Protein AF-A0A7C3QLK9-F1 (afdb_monomer_lite)

Secondary structure (DSSP, 8-state):
-PPPP-----HHHHHHHHHHHHSHHHHHHHHHHHTTSS--HHHHHHHHHHHHHHHHHHHHHHHHHHHHHHHHHHHHHHHHHHHHHHHHHHT--TTSPPPSSSTTT---B-TTSPBPEEEE-TTSS-EEEEE-TTTT-SSSTT-EE--TTS-HHHHHHHHHTT-SHHHHTTS-SSHHHHHHHHHHHHHHHHHHHHHHHHTTPPPPSSGGGSTT--GGGGB-TTSPBPEEEE-TTSS-EEEEE-TTTT-TTSTT-EEHHHHHHHHHHHHHHHHHHHGGGSS---

Foldseek 3Di:
DDDDPPDDDLVQLQVLQVCCVVPLQSSLVSLVVSCVDPPNPSSVNSNVSSVVSVVVCCVVVVVVVVVVVQVVQVVQQVVVVVQLVVLQCVQADPVQATDPDSVPSDQDQGPLRAGWDWAAFPVRNFIKTWHPANVNDPPAQRIQIDLPRDDPVLSVLCVVLVSNVVPSNVVGDDLVSLLSQQLSLLVVLVVLQVVCVVVVHFGDPDSVPRPRDDVVSQAGSCRAGWDKDQDPVSRDIKTKQCGNVRDPPDPRIDINCVRCVVVVVVVVVVVVVVVPPPPDDD

Radius of gyration: 30.41 Å; chains: 1; bounding box: 75×49×110 Å

pLDDT: mean 82.94, std 13.2, range [44.78, 97.44]

Structure (mmCIF, N/CA/C/O backbone):
data_AF-A0A7C3QLK9-F1
#
_entry.id   AF-A0A7C3QLK9-F1
#
loop_
_atom_site.group_PDB
_atom_site.id
_atom_site.type_symbol
_atom_site.label_atom_id
_atom_site.label_alt_id
_atom_site.label_comp_id
_atom_site.label_asym_id
_atom_site.label_entity_id
_atom_site.label_seq_id
_atom_site.pdbx_PDB_ins_code
_atom_site.Cartn_x
_atom_site.Cartn_y
_atom_site.Cartn_z
_atom_site.occupancy
_atom_site.B_iso_or_equiv
_atom_site.auth_seq_id
_atom_site.auth_comp_id
_atom_site.auth_asym_id
_atom_site.auth_atom_id
_atom_site.pdbx_PDB_model_num
ATOM 1 N N . MET A 1 1 ? -47.964 12.673 70.039 1.00 67.19 1 MET A N 1
ATOM 2 C CA . MET A 1 1 ? -47.247 13.371 68.954 1.00 67.19 1 MET A CA 1
ATOM 3 C C . MET A 1 1 ? -46.222 12.375 68.440 1.00 67.19 1 MET A C 1
ATOM 5 O O . MET A 1 1 ? -45.293 12.075 69.172 1.00 67.19 1 MET A O 1
ATOM 9 N N . PHE A 1 2 ? -46.485 11.721 67.308 1.00 70.50 2 PHE A N 1
ATOM 10 C CA . PHE A 1 2 ? -45.539 10.764 66.729 1.00 70.50 2 PHE A CA 1
ATOM 11 C C . PHE A 1 2 ? -44.534 11.562 65.897 1.00 70.50 2 PHE A C 1
ATOM 13 O O . PHE A 1 2 ? -44.943 12.286 64.993 1.00 70.50 2 PHE A O 1
ATOM 20 N N . GLU A 1 3 ? -43.249 11.493 66.241 1.00 72.06 3 GLU A N 1
ATOM 21 C CA . GLU A 1 3 ? -42.190 11.995 65.367 1.00 72.06 3 GLU A CA 1
ATOM 22 C C . GLU A 1 3 ? -42.094 11.072 64.153 1.00 72.06 3 GLU A C 1
ATOM 24 O O . GLU A 1 3 ? -41.855 9.871 64.294 1.00 72.06 3 GLU A O 1
ATOM 29 N N . GLU A 1 4 ? -42.295 11.621 62.957 1.00 76.44 4 GLU A N 1
ATOM 30 C CA . GLU A 1 4 ? -42.000 10.878 61.739 1.00 76.44 4 GLU A CA 1
ATOM 31 C C . GLU A 1 4 ? -40.483 10.657 61.620 1.00 76.44 4 GLU A C 1
ATOM 33 O O . GLU A 1 4 ? -39.698 11.600 61.793 1.00 76.44 4 GLU A O 1
ATOM 38 N N . PRO A 1 5 ? -40.034 9.429 61.307 1.00 74.88 5 PRO A N 1
ATOM 39 C CA . PRO A 1 5 ? -38.622 9.160 61.095 1.00 74.88 5 PRO A CA 1
ATOM 40 C C . PRO A 1 5 ? -38.125 9.946 59.876 1.00 74.88 5 PRO A C 1
ATOM 42 O O . PRO A 1 5 ? -38.575 9.737 58.750 1.00 74.88 5 PRO A O 1
ATOM 45 N N . ARG A 1 6 ? -37.158 10.850 60.086 1.00 77.19 6 ARG A N 1
ATOM 46 C CA . ARG A 1 6 ? -36.513 11.584 58.988 1.00 77.19 6 ARG A CA 1
ATOM 47 C C . ARG A 1 6 ? -35.732 10.602 58.115 1.00 77.19 6 ARG A C 1
ATOM 49 O O . ARG A 1 6 ? -34.689 10.094 58.523 1.00 77.19 6 ARG A O 1
ATOM 56 N N . SER A 1 7 ? -36.219 10.367 56.902 1.00 78.94 7 SER A N 1
ATOM 57 C CA . SER A 1 7 ? -35.504 9.597 55.885 1.00 78.94 7 SER A CA 1
ATOM 58 C C . SER A 1 7 ? -34.197 10.308 55.512 1.00 78.94 7 SER A C 1
ATOM 60 O O . SER A 1 7 ? -34.217 11.335 54.834 1.00 78.94 7 SER A O 1
ATOM 62 N N . GLN A 1 8 ? -33.051 9.773 55.943 1.00 81.44 8 GLN A N 1
ATOM 63 C CA . GLN A 1 8 ? -31.739 10.253 55.502 1.00 81.44 8 GLN A CA 1
ATOM 64 C C . GLN A 1 8 ? -31.543 9.936 54.013 1.00 81.44 8 GLN A C 1
ATOM 66 O O . GLN A 1 8 ? -31.666 8.786 53.590 1.00 81.44 8 GLN A O 1
ATOM 71 N N . SER A 1 9 ? -31.246 10.955 53.204 1.00 83.75 9 SER A N 1
ATOM 72 C CA . SER A 1 9 ? -30.946 10.774 51.784 1.00 83.75 9 SER A CA 1
ATOM 73 C C . SER A 1 9 ? -29.494 10.328 51.585 1.00 83.75 9 SER A C 1
ATOM 75 O O . SER A 1 9 ? -28.566 10.813 52.233 1.00 83.75 9 SER A O 1
ATOM 77 N N . ASN A 1 10 ? -29.283 9.389 50.661 1.00 85.44 10 ASN A N 1
ATOM 78 C CA . ASN A 1 10 ? -27.949 8.951 50.258 1.00 85.44 10 ASN A CA 1
ATOM 79 C C . ASN A 1 10 ? -27.466 9.783 49.060 1.00 85.44 10 ASN A C 1
ATOM 81 O O . ASN A 1 10 ? -27.511 9.332 47.914 1.00 85.44 10 ASN A O 1
ATOM 85 N N . THR A 1 11 ? -27.016 11.013 49.325 1.00 92.31 11 THR A N 1
ATOM 86 C CA . THR A 1 11 ? -26.498 11.940 48.300 1.00 92.31 11 THR A CA 1
ATOM 87 C C . THR A 1 11 ? -25.357 11.324 47.487 1.00 92.31 11 THR A C 1
ATOM 89 O O . THR A 1 11 ? -25.264 11.556 46.286 1.00 92.31 11 THR A O 1
ATOM 92 N N . LEU A 1 12 ? -24.525 10.481 48.112 1.00 87.62 12 LEU A N 1
ATOM 93 C CA . LEU A 1 12 ? -23.403 9.823 47.440 1.00 87.62 12 LEU A CA 1
ATOM 94 C C . LEU A 1 12 ? -23.882 8.852 46.348 1.00 87.62 12 LEU A C 1
ATOM 96 O O . LEU A 1 12 ? -23.316 8.826 45.260 1.00 87.62 12 LEU A O 1
ATOM 100 N N . GLY A 1 13 ? -24.955 8.099 46.615 1.00 85.81 13 GLY A N 1
ATOM 101 C CA . GLY A 1 13 ? -25.554 7.188 45.635 1.00 85.81 13 GLY A CA 1
ATOM 102 C C . GLY A 1 13 ? -26.173 7.919 44.443 1.00 85.81 13 GLY A C 1
ATOM 103 O O . GLY A 1 13 ? -26.022 7.472 43.311 1.00 85.81 13 GLY A O 1
ATOM 104 N N . LEU A 1 14 ? -26.814 9.069 44.677 1.00 90.50 14 LEU A N 1
ATOM 105 C CA . LEU A 1 14 ? -27.367 9.901 43.603 1.00 90.50 14 LEU A CA 1
ATOM 106 C C . LEU A 1 14 ? -26.262 10.483 42.708 1.00 90.50 14 LEU A C 1
ATOM 108 O O . LEU A 1 14 ? -26.370 10.443 41.485 1.00 90.50 14 LEU A O 1
ATOM 112 N N . VAL A 1 15 ? -25.185 10.993 43.313 1.00 91.50 15 VAL A N 1
ATOM 113 C CA . VAL A 1 15 ? -24.034 11.538 42.577 1.00 91.50 15 VAL A CA 1
ATOM 114 C C . VAL A 1 15 ? -23.328 10.440 41.778 1.00 91.50 15 VAL A C 1
ATOM 116 O O . VAL A 1 15 ? -23.023 10.648 40.605 1.00 91.50 15 VAL A O 1
ATOM 119 N N . GLY A 1 16 ? -23.127 9.257 42.372 1.00 87.88 16 GLY A N 1
ATOM 120 C CA . GLY A 1 16 ? -22.574 8.094 41.672 1.00 87.88 16 GLY A CA 1
ATOM 121 C C . GLY A 1 16 ? -23.422 7.675 40.469 1.00 87.88 16 GLY A C 1
ATOM 122 O O . GLY A 1 16 ? -22.879 7.438 39.392 1.00 87.88 16 GLY A O 1
ATOM 123 N N . PHE A 1 17 ? -24.750 7.682 40.617 1.00 90.31 17 PHE A N 1
ATOM 124 C CA . PHE A 1 17 ? -25.687 7.386 39.534 1.00 90.31 17 PHE A CA 1
ATOM 125 C C . PHE A 1 17 ? -25.615 8.401 38.384 1.00 90.31 17 PHE A C 1
ATOM 127 O O . PHE A 1 17 ? -25.518 7.998 37.230 1.00 90.31 17 PHE A O 1
ATOM 134 N N . ILE A 1 18 ? -25.606 9.707 38.672 1.00 92.12 18 ILE A N 1
ATOM 135 C CA . ILE A 1 18 ? -25.497 10.746 37.630 1.00 92.12 18 ILE A CA 1
ATOM 136 C C . ILE A 1 18 ? -24.154 10.633 36.897 1.00 92.12 18 ILE A C 1
ATOM 138 O O . ILE A 1 18 ? -24.103 10.669 35.667 1.00 92.12 18 ILE A O 1
ATOM 142 N N . LEU A 1 19 ? -23.061 10.440 37.640 1.00 90.19 19 LEU A N 1
ATOM 143 C CA . LEU A 1 19 ? -21.729 10.301 37.053 1.00 90.19 19 LEU A CA 1
ATOM 144 C C . LEU A 1 19 ? -21.566 9.015 36.240 1.00 90.19 19 LEU A C 1
ATOM 146 O O . LEU A 1 19 ? -20.728 8.995 35.343 1.00 90.19 19 LEU A O 1
ATOM 150 N N . ALA A 1 20 ? -22.372 7.977 36.480 1.00 87.94 20 ALA A N 1
ATOM 151 C CA . ALA A 1 20 ? -22.336 6.751 35.685 1.00 87.94 20 ALA A CA 1
ATOM 152 C C . ALA A 1 20 ? -22.714 6.986 34.207 1.00 87.94 20 ALA A C 1
ATOM 154 O O . ALA A 1 20 ? -22.265 6.232 33.349 1.00 87.94 20 ALA A O 1
ATOM 155 N N . PHE A 1 21 ? -23.466 8.049 33.888 1.00 86.56 21 PHE A N 1
ATOM 156 C CA . PHE A 1 21 ? -23.797 8.413 32.502 1.00 86.56 21 PHE A CA 1
ATOM 157 C C . PHE A 1 21 ? -22.690 9.205 31.799 1.00 86.56 21 PHE A C 1
ATOM 159 O O . PHE A 1 21 ? -22.438 8.989 30.617 1.00 86.56 21 PHE A O 1
ATOM 166 N N . CYS A 1 22 ? -22.026 10.123 32.508 1.00 87.12 22 CYS A N 1
ATOM 167 C CA . CYS A 1 22 ? -21.026 11.013 31.904 1.00 87.12 22 CYS A CA 1
ATOM 168 C C . CYS A 1 22 ? -19.608 10.430 31.953 1.00 87.12 22 CYS A C 1
ATOM 170 O O . CYS A 1 22 ? -18.817 10.607 31.033 1.00 87.12 22 CYS A O 1
ATOM 172 N N . LEU A 1 23 ? -19.274 9.768 33.060 1.00 88.31 23 LEU A N 1
ATOM 173 C CA . LEU A 1 23 ? -17.937 9.300 33.417 1.00 88.31 23 LEU A CA 1
ATOM 174 C C . LEU A 1 23 ? -18.068 7.916 34.056 1.00 88.31 23 LEU A C 1
ATOM 176 O O . LEU A 1 23 ? -17.772 7.728 35.238 1.00 88.31 23 LEU A O 1
ATOM 180 N N . SER A 1 24 ? -18.549 6.952 33.266 1.00 88.44 24 SER A N 1
ATOM 181 C CA . SER A 1 24 ? -18.960 5.618 33.723 1.00 88.44 24 SER A CA 1
ATOM 182 C C . SER A 1 24 ? -18.003 4.943 34.725 1.00 88.44 24 SER A C 1
ATOM 184 O O . SER A 1 24 ? -18.495 4.458 35.746 1.00 88.44 24 SER A O 1
ATOM 186 N N . PRO A 1 25 ? -16.662 4.966 34.547 1.00 87.38 25 PRO A N 1
ATOM 187 C CA . PRO A 1 25 ? -15.739 4.373 35.520 1.00 87.38 25 PRO A CA 1
ATOM 188 C C . PRO A 1 25 ? -15.745 5.093 36.878 1.00 87.38 25 PRO A C 1
ATOM 190 O O . PRO A 1 25 ? -15.730 4.457 37.930 1.00 87.38 25 PRO A O 1
ATOM 193 N N . ILE A 1 26 ? -15.811 6.426 36.869 1.00 89.62 26 ILE A N 1
ATOM 194 C CA . ILE A 1 26 ? -15.836 7.251 38.085 1.00 89.62 26 ILE A CA 1
ATOM 195 C C . ILE A 1 26 ? -17.184 7.086 38.796 1.00 89.62 26 ILE A C 1
ATOM 197 O O . ILE A 1 26 ? -17.227 6.884 40.011 1.00 89.62 26 ILE A O 1
ATOM 201 N N . GLY A 1 27 ? -18.286 7.110 38.040 1.00 89.56 27 GLY A N 1
ATOM 202 C CA . GLY A 1 27 ? -19.631 6.864 38.564 1.00 89.56 27 GLY A CA 1
ATOM 203 C C . GLY A 1 27 ? -19.788 5.471 39.175 1.00 89.56 27 GLY A C 1
ATOM 204 O O . GLY A 1 27 ? -20.384 5.336 40.245 1.00 89.56 27 GLY A O 1
ATOM 205 N N . LEU A 1 28 ? -19.182 4.448 38.563 1.00 91.62 28 LEU A N 1
ATOM 206 C CA . LEU A 1 28 ? -19.139 3.083 39.089 1.00 91.62 28 LEU A CA 1
ATOM 207 C C . LEU A 1 28 ? -18.421 3.023 40.444 1.00 91.62 28 LEU A C 1
ATOM 209 O O . LEU A 1 28 ? -18.982 2.493 41.402 1.00 91.62 28 LEU A O 1
ATOM 213 N N . ILE A 1 29 ? -17.222 3.606 40.553 1.00 92.12 29 ILE A N 1
ATOM 214 C CA . ILE A 1 29 ? -16.446 3.626 41.806 1.00 92.12 29 ILE A CA 1
ATOM 215 C C . ILE A 1 29 ? -17.237 4.315 42.928 1.00 92.12 29 ILE A C 1
ATOM 217 O O . ILE A 1 29 ? -17.349 3.779 44.032 1.00 92.12 29 ILE A O 1
ATOM 221 N N . LEU A 1 30 ? -17.843 5.473 42.648 1.00 91.44 30 LEU A N 1
ATOM 222 C CA . LEU A 1 30 ? -18.643 6.203 43.638 1.00 91.44 30 LEU A CA 1
ATOM 223 C C . LEU A 1 30 ? -19.907 5.437 44.047 1.00 91.44 30 LEU A C 1
ATOM 225 O O . LEU A 1 30 ? -20.270 5.425 45.225 1.00 91.44 30 LEU A O 1
ATOM 229 N N . SER A 1 31 ? -20.545 4.750 43.100 1.00 91.06 31 SER A N 1
ATOM 230 C CA . SER A 1 31 ? -21.717 3.912 43.366 1.00 91.06 31 SER A CA 1
ATOM 231 C C . SER A 1 31 ? -21.366 2.686 44.216 1.00 91.06 31 SER A C 1
ATOM 233 O O . SER A 1 31 ? -22.130 2.334 45.116 1.00 91.06 31 SER A O 1
ATOM 235 N N . LEU A 1 32 ? -20.183 2.088 44.018 1.00 92.56 32 LEU A N 1
ATOM 236 C CA . LEU A 1 32 ? -19.679 0.992 44.853 1.00 92.56 32 LEU A CA 1
ATOM 237 C C . LEU A 1 32 ? -19.456 1.436 46.306 1.00 92.56 32 LEU A C 1
ATOM 239 O O . LEU A 1 32 ? -19.875 0.741 47.231 1.00 92.56 32 LEU A O 1
ATOM 243 N N . ILE A 1 33 ? -18.871 2.620 46.520 1.00 92.38 33 ILE A N 1
ATOM 244 C CA . ILE A 1 33 ? -18.678 3.190 47.866 1.00 92.38 33 ILE A CA 1
ATOM 245 C C . ILE A 1 33 ? -20.035 3.523 48.514 1.00 92.38 33 ILE A C 1
ATOM 247 O O . ILE A 1 33 ? -20.234 3.312 49.713 1.00 92.38 33 ILE A O 1
ATOM 251 N N . ALA A 1 34 ? -21.006 4.001 47.731 1.00 92.31 34 ALA A N 1
ATOM 252 C CA . ALA A 1 34 ? -22.335 4.346 48.227 1.00 92.31 34 ALA A CA 1
ATOM 253 C C . ALA A 1 34 ? -23.171 3.136 48.686 1.00 92.31 34 ALA A C 1
ATOM 255 O O . ALA A 1 34 ? -24.099 3.327 49.477 1.00 92.31 34 ALA A O 1
ATOM 256 N N . MET A 1 35 ? -22.840 1.903 48.269 1.00 93.50 35 MET A N 1
ATOM 257 C CA . MET A 1 35 ? -23.543 0.685 48.715 1.00 93.50 35 MET A CA 1
ATOM 258 C C . MET A 1 35 ? -23.411 0.421 50.221 1.00 93.50 35 MET A C 1
ATOM 260 O O . MET A 1 35 ? -24.273 -0.239 50.810 1.00 93.50 35 MET A O 1
ATOM 264 N N . PHE A 1 36 ? -22.379 0.973 50.864 1.00 93.44 36 PHE A N 1
ATOM 265 C CA . PHE A 1 36 ? -22.181 0.849 52.308 1.00 93.44 36 PHE A CA 1
ATOM 266 C C . PHE A 1 36 ? -23.115 1.750 53.137 1.00 93.44 36 PHE A C 1
ATOM 268 O O . PHE A 1 36 ? -23.142 1.625 54.360 1.00 93.44 36 PHE A O 1
ATOM 275 N N . LYS A 1 37 ? -23.914 2.629 52.506 1.00 87.50 37 LYS A N 1
ATOM 276 C CA . LYS A 1 37 ? -24.880 3.512 53.183 1.00 87.50 37 LYS A CA 1
ATOM 277 C C . LYS A 1 37 ? -26.318 3.217 52.750 1.00 87.50 37 LYS A C 1
ATOM 279 O O . LYS A 1 37 ? -26.610 3.036 51.570 1.00 87.50 37 LYS A O 1
ATOM 284 N N . ALA A 1 38 ? -27.234 3.166 53.716 1.00 88.25 38 ALA A N 1
ATOM 285 C CA . ALA A 1 38 ? -28.668 3.110 53.443 1.00 88.25 38 ALA A CA 1
ATOM 286 C C . ALA A 1 38 ? -29.213 4.530 53.192 1.00 88.25 38 ALA A C 1
ATOM 288 O O . ALA A 1 38 ? -28.740 5.463 53.842 1.00 88.25 38 ALA A O 1
ATOM 289 N N . PRO A 1 39 ? -30.208 4.712 52.302 1.00 84.44 39 PRO A N 1
ATOM 290 C CA . PRO A 1 39 ? -30.810 3.728 51.389 1.00 84.44 39 PRO A CA 1
ATOM 291 C C . PRO A 1 39 ? -29.921 3.382 50.172 1.00 84.44 39 PRO A C 1
ATOM 293 O O . PRO A 1 39 ? -29.162 4.217 49.680 1.00 84.44 39 PRO A O 1
ATOM 296 N N . ARG A 1 40 ? -30.033 2.138 49.671 1.00 90.06 40 ARG A N 1
ATOM 297 C CA . ARG A 1 40 ? -29.129 1.547 48.651 1.00 90.06 40 ARG A CA 1
ATOM 298 C C . ARG A 1 40 ? -29.605 1.662 47.196 1.00 90.06 40 ARG A C 1
ATOM 300 O O . ARG A 1 40 ? -28.825 1.381 46.293 1.00 90.06 40 ARG A O 1
ATOM 307 N N . GLY A 1 41 ? -30.858 2.057 46.953 1.00 91.25 41 GLY A N 1
ATOM 308 C CA . GLY A 1 41 ? -31.487 1.978 45.623 1.00 91.25 41 GLY A CA 1
ATOM 309 C C . GLY A 1 41 ? -30.693 2.679 44.514 1.00 91.25 41 GLY A C 1
ATOM 310 O O . GLY A 1 41 ? -30.361 2.058 43.508 1.00 91.25 41 GLY A O 1
ATOM 311 N N . PHE A 1 42 ? -30.302 3.938 44.734 1.00 88.19 42 PHE A N 1
ATOM 312 C CA . PHE A 1 42 ? -29.516 4.700 43.755 1.00 88.19 42 PHE A CA 1
ATOM 313 C C . PHE A 1 42 ? -28.091 4.166 43.566 1.00 88.19 42 PHE A C 1
ATOM 315 O O . PHE A 1 42 ? -27.583 4.186 42.450 1.00 88.19 42 PHE A O 1
ATOM 322 N N . ALA A 1 43 ? -27.465 3.636 44.622 1.00 89.88 43 ALA A N 1
ATOM 323 C CA . ALA A 1 43 ? -26.135 3.037 44.526 1.00 89.88 43 ALA A CA 1
ATOM 324 C C . ALA A 1 43 ? -26.152 1.780 43.639 1.00 89.88 43 ALA A C 1
ATOM 326 O O . ALA A 1 43 ? -25.302 1.630 42.769 1.00 89.88 43 ALA A O 1
ATOM 327 N N . ILE A 1 44 ? -27.158 0.912 43.799 1.00 92.88 44 ILE A N 1
ATOM 328 C CA . ILE A 1 44 ? -27.312 -0.291 42.964 1.00 92.88 44 ILE A CA 1
ATOM 329 C C . ILE A 1 44 ? -27.550 0.100 41.499 1.00 92.88 44 ILE A C 1
ATOM 331 O O . ILE A 1 44 ? -26.893 -0.438 40.609 1.00 92.88 44 ILE A O 1
ATOM 335 N N . ALA A 1 45 ? -28.434 1.071 41.244 1.00 92.50 45 ALA A N 1
ATOM 336 C CA . ALA A 1 45 ? -28.685 1.569 39.892 1.00 92.50 45 ALA A CA 1
ATOM 337 C C . ALA A 1 45 ? -27.412 2.143 39.245 1.00 92.50 45 ALA A C 1
ATOM 339 O O . ALA A 1 45 ? -27.103 1.819 38.100 1.00 92.50 45 ALA A O 1
ATOM 340 N N . GLY A 1 46 ? -26.639 2.935 39.994 1.00 90.12 46 GLY A N 1
ATOM 341 C CA . GLY A 1 46 ? -25.372 3.498 39.528 1.00 90.12 46 GLY A CA 1
ATOM 342 C C . GLY A 1 46 ? -24.311 2.440 39.211 1.00 90.12 46 GLY A C 1
ATOM 343 O O . GLY A 1 46 ? -23.590 2.590 38.229 1.00 90.12 46 GLY A O 1
ATOM 344 N N . VAL A 1 47 ? -24.252 1.332 39.961 1.00 93.44 47 VAL A N 1
ATOM 345 C CA . VAL A 1 47 ? -23.349 0.207 39.651 1.00 93.44 47 VAL A CA 1
ATOM 346 C C . VAL A 1 47 ? -23.749 -0.493 38.351 1.00 93.44 47 VAL A C 1
ATOM 348 O O . VAL A 1 47 ? -22.887 -0.752 37.516 1.00 93.44 47 VAL A O 1
ATOM 351 N N . VAL A 1 48 ? -25.041 -0.776 38.149 1.00 94.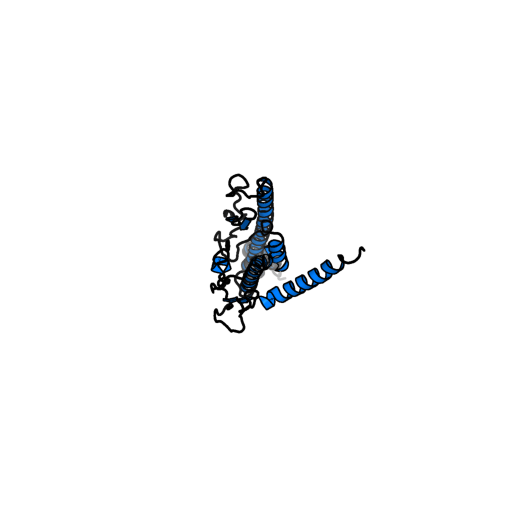62 48 VAL A N 1
ATOM 352 C CA . VAL A 1 48 ? -25.524 -1.447 36.927 1.00 94.62 48 VAL A CA 1
ATOM 353 C C . VAL A 1 48 ? -25.263 -0.581 35.696 1.00 94.62 48 VAL A C 1
ATOM 355 O O . VAL A 1 48 ? -24.662 -1.051 34.730 1.00 94.62 48 VAL A O 1
ATOM 358 N N . VAL A 1 49 ? -25.654 0.697 35.749 1.00 91.69 49 VAL A N 1
ATOM 359 C CA . VAL A 1 49 ? -25.406 1.654 34.659 1.00 91.69 49 VAL A CA 1
ATOM 360 C C . VAL A 1 49 ? -23.905 1.835 34.439 1.00 91.69 49 VAL A C 1
ATOM 362 O O . VAL A 1 49 ? -23.450 1.799 33.301 1.00 91.69 49 VAL A O 1
ATOM 365 N N . GLY A 1 50 ? -23.122 1.944 35.516 1.00 91.56 50 GLY A N 1
ATOM 366 C CA . GLY A 1 50 ? -21.673 2.103 35.457 1.00 91.56 50 GLY A CA 1
ATOM 367 C C . GLY A 1 50 ? -20.948 0.909 34.830 1.00 91.56 50 GLY A C 1
ATOM 368 O O . GLY A 1 50 ? -19.987 1.103 34.087 1.00 91.56 50 GLY A O 1
ATOM 369 N N . LEU A 1 51 ? -21.401 -0.324 35.075 1.00 93.00 51 LEU A N 1
ATOM 370 C CA . LEU A 1 51 ? -20.844 -1.526 34.445 1.00 93.00 51 LEU A CA 1
ATOM 371 C C . LEU A 1 51 ? -21.168 -1.584 32.952 1.00 93.00 51 LEU A C 1
ATOM 373 O O . LEU A 1 51 ? -20.263 -1.791 32.146 1.00 93.00 51 LEU A O 1
ATOM 377 N N . VAL A 1 52 ? -22.431 -1.355 32.579 1.00 92.06 52 VAL A N 1
ATOM 378 C CA . VAL A 1 52 ? -22.858 -1.347 31.170 1.00 92.06 52 VAL A CA 1
ATOM 379 C C . VAL A 1 52 ? -22.153 -0.231 30.401 1.00 92.06 52 VAL A C 1
ATOM 381 O O . VAL A 1 52 ? -21.598 -0.476 29.332 1.00 92.06 52 VAL A O 1
ATOM 384 N N . GLY A 1 53 ? -22.110 0.977 30.964 1.00 88.12 53 GLY A N 1
ATOM 385 C CA . GLY A 1 53 ? -21.433 2.120 30.362 1.00 88.12 53 GLY A CA 1
ATOM 386 C C . GLY A 1 53 ? -19.927 1.903 30.227 1.00 88.12 53 GLY A C 1
ATOM 387 O O . GLY A 1 53 ? -19.364 2.257 29.196 1.00 88.12 53 GLY A O 1
ATOM 388 N N . THR A 1 54 ? -19.276 1.253 31.200 1.00 87.19 54 THR A N 1
ATOM 389 C CA . THR A 1 54 ? -17.843 0.922 31.115 1.00 87.19 54 THR A CA 1
ATOM 390 C C . THR A 1 54 ? -17.592 -0.152 30.062 1.00 87.19 54 THR A C 1
ATOM 392 O O . THR A 1 54 ? -16.658 -0.015 29.282 1.00 87.19 54 THR A O 1
ATOM 395 N N . ALA A 1 55 ? -18.437 -1.184 29.975 1.00 87.06 55 ALA A N 1
ATOM 396 C CA . ALA A 1 55 ? -18.328 -2.207 28.936 1.00 87.06 55 ALA A CA 1
ATOM 397 C C . ALA A 1 55 ? -18.497 -1.607 27.529 1.00 87.06 55 ALA A C 1
ATOM 399 O O . ALA A 1 55 ? -17.688 -1.880 26.644 1.00 87.06 55 ALA A O 1
ATOM 400 N N . LEU A 1 56 ? -19.484 -0.725 27.337 1.00 86.44 56 LEU A N 1
ATOM 401 C CA . LEU A 1 56 ? -19.667 0.006 26.081 1.00 86.44 56 LEU A CA 1
ATOM 402 C C . LEU A 1 56 ? -18.477 0.922 25.777 1.00 86.44 56 LEU A C 1
ATOM 404 O O . LEU A 1 56 ? -18.008 0.941 24.644 1.00 86.44 56 LEU A O 1
ATOM 408 N N . TRP A 1 57 ? -17.940 1.631 26.772 1.00 82.62 57 TRP A N 1
ATOM 409 C CA . TRP A 1 57 ? -16.733 2.446 26.610 1.00 82.62 57 TRP A CA 1
ATOM 410 C C . TRP A 1 57 ? -15.489 1.621 26.287 1.00 82.62 57 TRP A C 1
ATOM 412 O O . TRP A 1 57 ? -14.643 2.087 25.538 1.00 82.62 57 TRP A O 1
ATOM 422 N N . VAL A 1 58 ? -15.354 0.405 26.809 1.00 82.69 58 VAL A N 1
ATOM 423 C CA . VAL A 1 58 ? -14.238 -0.481 26.455 1.00 82.69 58 VAL A CA 1
ATOM 424 C C . VAL A 1 58 ? -14.370 -0.956 25.010 1.00 82.69 58 VAL A C 1
ATOM 426 O O . VAL A 1 58 ? -13.379 -0.974 24.292 1.00 82.69 58 VAL A O 1
ATOM 429 N N . VAL A 1 59 ? -15.582 -1.268 24.547 1.00 79.94 59 VAL A N 1
ATOM 430 C CA . VAL A 1 59 ? -15.815 -1.680 23.153 1.00 79.94 59 VAL A CA 1
ATOM 431 C C . VAL A 1 59 ? -15.633 -0.504 22.187 1.00 79.94 59 VAL A C 1
ATOM 433 O O . VAL A 1 59 ? -14.895 -0.607 21.211 1.00 79.94 59 VAL A O 1
ATOM 436 N N . VAL A 1 60 ? -16.270 0.634 22.467 1.00 76.56 60 VAL A N 1
ATOM 437 C CA . VAL A 1 60 ? -16.262 1.817 21.592 1.00 76.56 60 VAL A CA 1
ATOM 438 C C . VAL A 1 60 ? -14.967 2.610 21.750 1.00 76.56 60 VAL A C 1
ATOM 440 O O . VAL A 1 60 ? -14.270 2.883 20.777 1.00 76.56 60 VAL A O 1
ATOM 443 N N . GLY A 1 61 ? -14.620 2.965 22.984 1.00 66.19 61 GLY A N 1
ATOM 444 C CA . GLY A 1 61 ? -13.406 3.707 23.312 1.00 66.19 61 GLY A CA 1
ATOM 445 C C . GLY A 1 61 ? -12.142 2.885 23.090 1.00 66.19 61 GLY A C 1
ATOM 446 O O . GLY A 1 61 ? -11.173 3.430 22.576 1.00 66.19 61 GLY A O 1
ATOM 447 N N . GLY A 1 62 ? -12.150 1.578 23.375 1.00 63.75 62 GLY A N 1
ATOM 448 C CA . GLY A 1 62 ? -11.038 0.693 23.011 1.00 63.75 62 GLY A CA 1
ATOM 449 C C . GLY A 1 62 ? -10.775 0.695 21.505 1.00 63.75 62 GLY A C 1
ATOM 450 O O . GLY A 1 62 ? -9.621 0.790 21.099 1.00 63.75 62 GLY A O 1
ATOM 451 N N . GLY A 1 63 ? -11.831 0.721 20.684 1.00 58.22 63 GLY A N 1
ATOM 452 C CA . GLY A 1 63 ? -11.714 0.953 19.245 1.00 58.22 63 GLY A CA 1
ATOM 453 C C . GLY A 1 63 ? -11.079 2.310 18.923 1.00 58.22 63 GLY A C 1
ATOM 454 O O . GLY A 1 63 ? -10.068 2.363 18.232 1.00 58.22 63 GLY A O 1
ATOM 455 N N . ILE A 1 64 ? -11.614 3.408 19.466 1.00 59.34 64 ILE A N 1
ATOM 456 C CA . ILE A 1 64 ? -11.123 4.773 19.185 1.00 59.34 64 ILE A CA 1
ATOM 457 C C . ILE A 1 64 ? -9.647 4.953 19.584 1.00 59.34 64 ILE A C 1
ATOM 459 O O . ILE A 1 64 ? -8.866 5.494 18.802 1.00 59.34 64 ILE A O 1
ATOM 463 N N . PHE A 1 65 ? -9.237 4.484 20.767 1.00 58.53 65 PHE A N 1
ATOM 464 C CA . PHE A 1 65 ? -7.843 4.575 21.218 1.00 58.53 65 PHE A CA 1
ATOM 465 C C . PHE A 1 65 ? -6.906 3.683 20.397 1.00 58.53 65 PHE A C 1
ATOM 467 O O . PHE A 1 65 ? -5.774 4.082 20.124 1.00 58.53 65 PHE A O 1
ATOM 474 N N . PHE A 1 66 ? -7.375 2.512 19.958 1.00 59.25 66 PHE A N 1
ATOM 475 C CA . PHE A 1 66 ? -6.607 1.641 19.072 1.00 59.25 66 PHE A CA 1
ATOM 476 C C . PHE A 1 66 ? -6.383 2.294 17.697 1.00 59.25 66 PHE A C 1
ATOM 478 O O . PHE A 1 66 ? -5.243 2.384 17.240 1.00 59.25 66 PHE A O 1
ATOM 485 N N . PHE A 1 67 ? -7.432 2.849 17.080 1.00 56.00 67 PHE A N 1
ATOM 486 C CA . PHE A 1 67 ? -7.325 3.547 15.791 1.00 56.00 67 PHE A CA 1
ATOM 487 C C . PHE A 1 67 ? -6.462 4.816 15.867 1.00 56.00 67 PHE A C 1
ATOM 489 O O . PHE A 1 67 ? -5.667 5.068 14.961 1.00 56.00 67 PHE A O 1
ATOM 496 N N . ALA A 1 68 ? -6.546 5.585 16.959 1.00 59.97 68 ALA A N 1
ATOM 497 C CA . ALA A 1 68 ? -5.696 6.761 17.158 1.00 59.97 68 ALA A CA 1
ATOM 498 C C . ALA A 1 68 ? -4.200 6.398 17.228 1.00 59.97 68 ALA A C 1
ATOM 500 O O . ALA A 1 68 ? -3.362 7.119 16.685 1.00 59.97 68 ALA A O 1
ATOM 501 N N . GLY A 1 69 ? -3.862 5.261 17.848 1.00 65.06 69 GLY A N 1
ATOM 502 C CA . GLY A 1 69 ? -2.489 4.754 17.891 1.00 65.06 69 GLY A CA 1
ATOM 503 C C . GLY A 1 69 ? -1.943 4.381 16.509 1.00 65.06 69 GLY A C 1
ATOM 504 O O . GLY A 1 69 ? -0.795 4.699 16.201 1.00 65.06 69 GLY A O 1
ATOM 505 N N . VAL A 1 70 ? -2.767 3.762 15.657 1.00 68.56 70 VAL A N 1
ATOM 506 C CA . VAL A 1 70 ? -2.384 3.394 14.281 1.00 68.56 70 VAL A CA 1
ATOM 507 C C . VAL A 1 70 ? -2.149 4.638 13.418 1.00 68.56 70 VAL A C 1
ATOM 509 O O . VAL A 1 70 ? -1.120 4.726 12.751 1.00 68.56 70 VAL A O 1
ATOM 512 N N . ALA A 1 71 ? -3.040 5.633 13.483 1.00 68.12 71 ALA A N 1
ATOM 513 C CA . ALA A 1 71 ? -2.909 6.866 12.702 1.00 68.12 71 ALA A CA 1
ATOM 514 C C . ALA A 1 71 ? -1.649 7.674 13.067 1.00 68.12 71 ALA A C 1
ATOM 516 O O . ALA A 1 71 ? -0.951 8.180 12.188 1.00 68.12 71 ALA A O 1
ATOM 517 N N . LEU A 1 72 ? -1.315 7.761 14.362 1.00 74.44 72 LEU A N 1
ATOM 518 C CA . LEU A 1 72 ? -0.084 8.421 14.811 1.00 74.44 72 LEU A CA 1
ATOM 519 C C . LEU A 1 72 ? 1.169 7.718 14.277 1.00 74.44 72 LEU A C 1
ATOM 521 O O . LEU A 1 72 ? 2.106 8.393 13.850 1.00 74.44 72 LEU A O 1
ATOM 525 N N . LYS A 1 73 ? 1.177 6.380 14.263 1.00 78.69 73 LYS A N 1
ATOM 526 C CA . LYS A 1 73 ? 2.299 5.610 13.718 1.00 78.69 73 LYS A CA 1
ATOM 527 C C . LYS A 1 73 ? 2.428 5.757 12.205 1.00 78.69 73 LYS A C 1
ATOM 529 O O . LYS A 1 73 ? 3.544 5.930 11.737 1.00 78.69 73 LYS A O 1
ATOM 534 N N . ALA A 1 74 ? 1.326 5.791 11.455 1.00 73.62 74 ALA A N 1
ATOM 535 C CA . ALA A 1 74 ? 1.368 6.028 10.008 1.00 73.62 74 ALA A CA 1
ATOM 536 C C . ALA A 1 74 ? 2.052 7.364 9.660 1.00 73.62 74 ALA A C 1
ATOM 538 O O . ALA A 1 74 ? 2.942 7.407 8.811 1.00 73.62 74 ALA A O 1
ATOM 539 N N . LYS A 1 75 ? 1.744 8.443 10.397 1.00 78.62 75 LYS A N 1
ATOM 540 C CA . LYS A 1 75 ? 2.453 9.721 10.224 1.00 78.62 75 LYS A CA 1
ATOM 541 C C . LYS A 1 75 ? 3.954 9.590 10.516 1.00 78.62 75 LYS A C 1
ATOM 543 O O . LYS A 1 75 ? 4.775 10.115 9.769 1.00 78.62 75 LYS A O 1
ATOM 548 N N . GLN A 1 76 ? 4.317 8.890 11.593 1.00 86.12 76 GLN A N 1
ATOM 549 C CA . GLN A 1 76 ? 5.724 8.662 11.942 1.00 86.12 76 GLN A CA 1
ATOM 550 C C . GLN A 1 76 ? 6.466 7.875 10.854 1.00 86.12 76 GLN A C 1
ATOM 552 O O . GLN A 1 76 ? 7.633 8.166 10.603 1.00 86.12 76 GLN A O 1
ATOM 557 N N . VAL A 1 77 ? 5.796 6.927 10.188 1.00 86.38 77 VAL A N 1
ATOM 558 C CA . VAL A 1 77 ? 6.366 6.185 9.053 1.00 86.38 77 VAL A CA 1
ATOM 559 C C . VAL A 1 77 ? 6.680 7.148 7.926 1.00 86.38 77 VAL A C 1
ATOM 561 O O . VAL A 1 77 ? 7.802 7.147 7.439 1.00 86.38 77 VAL A O 1
ATOM 564 N N . SER A 1 78 ? 5.726 8.003 7.550 1.00 82.38 78 SER A N 1
ATOM 565 C CA . SER A 1 78 ? 5.941 8.993 6.494 1.00 82.38 78 SER A CA 1
ATOM 566 C C . SER A 1 78 ? 7.127 9.906 6.812 1.00 82.38 78 SER A C 1
ATOM 568 O O . SER A 1 78 ? 8.009 10.063 5.974 1.00 82.38 78 SER A O 1
ATOM 570 N N . ASP A 1 79 ? 7.188 10.464 8.028 1.00 86.19 79 ASP A N 1
ATOM 571 C CA . ASP A 1 79 ? 8.285 11.348 8.446 1.00 86.19 79 ASP A CA 1
ATOM 572 C C . ASP A 1 79 ? 9.647 10.617 8.391 1.00 86.19 79 ASP A C 1
ATOM 574 O O . ASP A 1 79 ? 10.661 11.178 7.965 1.00 86.19 79 ASP A O 1
ATOM 578 N N . GLN A 1 80 ? 9.679 9.347 8.808 1.00 89.25 80 GLN A N 1
ATOM 579 C CA . GLN A 1 80 ? 10.885 8.526 8.786 1.00 89.25 80 GLN A CA 1
ATOM 580 C C . GLN A 1 80 ? 11.314 8.164 7.364 1.00 89.25 80 GLN A C 1
ATOM 582 O O . GLN A 1 80 ? 12.502 8.238 7.052 1.00 89.25 80 GLN A O 1
ATOM 587 N N . LEU A 1 81 ? 10.371 7.800 6.499 1.00 88.19 81 LEU A N 1
ATOM 588 C CA . LEU A 1 81 ? 10.639 7.510 5.096 1.00 88.19 81 LEU A CA 1
ATOM 589 C C . LEU A 1 81 ? 11.259 8.733 4.411 1.00 88.19 81 LEU A C 1
ATOM 591 O O . LEU A 1 81 ? 12.329 8.594 3.825 1.00 88.19 81 LEU A O 1
ATOM 595 N N . THR A 1 82 ? 10.701 9.933 4.609 1.00 87.38 82 THR A N 1
ATOM 596 C CA . THR A 1 82 ? 11.278 11.191 4.099 1.00 87.38 82 THR A CA 1
ATOM 597 C C . THR A 1 82 ? 12.711 11.421 4.585 1.00 87.38 82 THR A C 1
ATOM 599 O O . THR A 1 82 ? 13.575 11.859 3.823 1.00 87.38 82 THR A O 1
ATOM 602 N N . MET A 1 83 ? 13.006 11.094 5.845 1.00 89.62 83 MET A N 1
ATOM 603 C CA . MET A 1 83 ? 14.362 11.209 6.385 1.00 89.62 83 MET A CA 1
ATOM 604 C C . MET A 1 83 ? 15.339 10.242 5.704 1.00 89.62 83 MET A C 1
ATOM 606 O O . MET A 1 83 ? 16.433 10.653 5.315 1.00 89.62 83 MET A O 1
ATOM 610 N N . VAL A 1 84 ? 14.947 8.976 5.533 1.00 92.31 84 VAL A N 1
ATOM 611 C CA . VAL A 1 84 ? 15.775 7.963 4.858 1.00 92.31 84 VAL A CA 1
ATOM 612 C C . VAL A 1 84 ? 15.979 8.324 3.388 1.00 92.31 84 VAL A C 1
ATOM 614 O O . VAL A 1 84 ? 17.092 8.204 2.885 1.00 92.31 84 VAL A O 1
ATOM 617 N N . GLN A 1 85 ? 14.944 8.821 2.713 1.00 90.94 85 GLN A N 1
ATOM 618 C CA . GLN A 1 85 ? 15.025 9.282 1.328 1.00 90.94 85 GLN A CA 1
ATOM 619 C C . GLN A 1 85 ? 16.014 10.439 1.178 1.00 90.94 85 GLN A C 1
ATOM 621 O O . GLN A 1 85 ? 16.898 10.382 0.330 1.00 90.94 85 GLN A O 1
ATOM 626 N N . SER A 1 86 ? 15.936 11.450 2.047 1.00 89.88 86 SER A N 1
ATOM 627 C CA . SER A 1 86 ? 16.895 12.562 2.059 1.00 89.88 86 SER A CA 1
ATOM 628 C C . SER A 1 86 ? 18.338 12.076 2.253 1.00 89.88 86 SER A C 1
ATOM 630 O O . SER A 1 86 ? 19.261 12.522 1.567 1.00 89.88 86 SER A O 1
ATOM 632 N N . ALA A 1 87 ? 18.540 11.096 3.137 1.00 93.06 87 ALA A N 1
ATOM 633 C CA . ALA A 1 87 ? 19.846 10.485 3.340 1.00 93.06 87 ALA A CA 1
ATOM 634 C C . ALA A 1 87 ? 20.311 9.679 2.107 1.00 93.06 87 ALA A C 1
ATOM 636 O O . ALA A 1 87 ? 21.487 9.748 1.751 1.00 93.06 87 ALA A O 1
ATOM 637 N N . LEU A 1 88 ? 19.407 8.969 1.421 1.00 93.25 88 LEU A N 1
ATOM 638 C CA . LEU A 1 88 ? 19.699 8.252 0.174 1.00 93.25 88 LEU A CA 1
ATOM 639 C C . LEU A 1 88 ? 20.078 9.205 -0.963 1.00 93.25 88 LEU A C 1
ATOM 641 O O . LEU A 1 88 ? 21.033 8.927 -1.685 1.00 93.25 88 LEU A O 1
ATOM 645 N N . GLU A 1 89 ? 19.384 10.337 -1.099 1.00 92.06 89 GLU A N 1
ATOM 646 C CA . GLU A 1 89 ? 19.739 11.377 -2.072 1.00 92.06 89 GLU A CA 1
ATOM 647 C C . GLU A 1 89 ? 21.120 11.974 -1.787 1.00 92.06 89 GLU A C 1
ATOM 649 O O . GLU A 1 89 ? 21.903 12.195 -2.708 1.00 92.06 89 GLU A O 1
ATOM 654 N N . SER A 1 90 ? 21.457 12.185 -0.513 1.00 93.56 90 SER A N 1
ATOM 655 C CA . SER A 1 90 ? 22.786 12.654 -0.103 1.00 93.56 90 SER A CA 1
ATOM 656 C C . SER A 1 90 ? 23.887 11.614 -0.365 1.00 93.56 90 SER A C 1
ATOM 658 O O . SER A 1 90 ? 25.015 11.965 -0.704 1.00 93.56 90 SER A O 1
ATOM 660 N N . ALA A 1 91 ? 23.561 10.324 -0.240 1.00 94.62 91 ALA A N 1
ATOM 661 C CA . ALA A 1 91 ? 24.478 9.210 -0.484 1.00 94.62 91 ALA A CA 1
ATOM 662 C C . ALA A 1 91 ? 24.620 8.831 -1.970 1.00 94.62 91 ALA A C 1
ATOM 664 O O . ALA A 1 91 ? 25.374 7.912 -2.304 1.00 94.62 91 ALA A O 1
ATOM 665 N N . LYS A 1 92 ? 23.892 9.508 -2.862 1.00 95.00 92 LYS A N 1
ATOM 666 C CA . LYS A 1 92 ? 23.900 9.251 -4.300 1.00 95.00 92 LYS A CA 1
ATOM 667 C C . LYS A 1 92 ? 25.273 9.553 -4.896 1.00 95.00 92 LYS A C 1
ATOM 669 O O . LYS A 1 92 ? 25.877 10.594 -4.635 1.00 95.00 92 LYS A O 1
ATOM 674 N N . THR A 1 93 ? 25.778 8.640 -5.716 1.00 95.50 93 THR A N 1
ATOM 675 C CA . THR A 1 93 ? 27.073 8.816 -6.378 1.00 95.50 93 THR A CA 1
ATOM 676 C C . THR A 1 93 ? 26.999 9.892 -7.475 1.00 95.50 93 THR A C 1
ATOM 678 O O . THR A 1 93 ? 25.909 10.210 -7.959 1.00 95.50 93 THR A O 1
ATOM 681 N N . PRO A 1 94 ? 28.137 10.453 -7.935 1.00 96.06 94 PRO A N 1
ATOM 682 C CA . PRO A 1 94 ? 28.144 11.463 -9.001 1.00 96.06 94 PRO A CA 1
ATOM 683 C C . PRO A 1 94 ? 27.515 11.010 -10.332 1.00 96.06 94 PRO A C 1
ATOM 685 O O . PRO A 1 94 ? 27.007 11.839 -11.082 1.00 96.06 94 PRO A O 1
ATOM 688 N N . ASP A 1 95 ? 27.534 9.709 -10.636 1.00 94.62 95 ASP A N 1
ATOM 689 C CA . ASP A 1 95 ? 26.872 9.093 -11.797 1.00 94.62 95 ASP A CA 1
ATOM 690 C C . ASP A 1 95 ? 25.370 8.820 -11.577 1.00 94.62 95 ASP A C 1
ATOM 692 O O . ASP A 1 95 ? 24.665 8.379 -12.492 1.00 94.62 95 ASP A O 1
ATOM 696 N N . GLY A 1 96 ? 24.861 9.141 -10.385 1.00 92.62 96 GLY A N 1
ATOM 697 C CA . GLY A 1 96 ? 23.452 9.068 -10.025 1.00 92.62 96 GLY A CA 1
ATOM 698 C C . GLY A 1 96 ? 23.003 7.715 -9.474 1.00 92.62 96 GLY A C 1
ATOM 699 O O . GLY A 1 96 ? 21.796 7.487 -9.415 1.00 92.62 96 GLY A O 1
ATOM 700 N N . ALA A 1 97 ? 23.925 6.828 -9.097 1.00 94.38 97 ALA A N 1
ATOM 701 C CA . ALA A 1 97 ? 23.593 5.524 -8.539 1.00 94.38 97 ALA A CA 1
ATOM 702 C C . ALA A 1 97 ? 23.338 5.608 -7.025 1.00 94.38 97 ALA A C 1
ATOM 704 O O . ALA A 1 97 ? 24.040 6.307 -6.290 1.00 94.38 97 ALA A O 1
ATOM 705 N N . TYR A 1 98 ? 22.335 4.869 -6.553 1.00 94.50 98 TYR A N 1
ATOM 706 C CA . TYR A 1 98 ? 22.036 4.739 -5.126 1.00 94.50 98 TYR A CA 1
ATOM 707 C C . TYR A 1 98 ? 22.857 3.615 -4.467 1.00 94.50 98 TYR A C 1
ATOM 709 O O . TYR A 1 98 ? 23.192 2.618 -5.131 1.00 94.50 98 TYR A O 1
ATOM 717 N N . PRO A 1 99 ? 23.161 3.727 -3.156 1.00 95.19 99 PRO A N 1
ATOM 718 C CA . PRO A 1 99 ? 23.944 2.730 -2.422 1.00 95.19 99 PRO A CA 1
ATOM 719 C C . PRO A 1 99 ? 23.290 1.345 -2.456 1.00 95.19 99 PRO A C 1
ATOM 721 O O . PRO A 1 99 ? 22.075 1.222 -2.608 1.00 95.19 99 PRO A O 1
ATOM 724 N N . SER A 1 100 ? 24.093 0.283 -2.345 1.00 94.38 100 SER A N 1
ATOM 725 C CA . SER A 1 100 ? 23.619 -1.104 -2.486 1.00 94.38 100 SER A CA 1
ATOM 726 C C . SER A 1 100 ? 22.672 -1.586 -1.406 1.00 94.38 100 SER A C 1
ATOM 728 O O . SER A 1 100 ? 21.902 -2.513 -1.646 1.00 94.38 100 SER A O 1
ATOM 730 N N . ASP A 1 101 ? 22.718 -0.938 -0.257 1.00 93.81 101 ASP A N 1
ATOM 731 C CA . ASP A 1 101 ? 21.927 -1.230 0.920 1.00 93.81 101 ASP A CA 1
ATOM 732 C C . ASP A 1 101 ? 21.807 0.052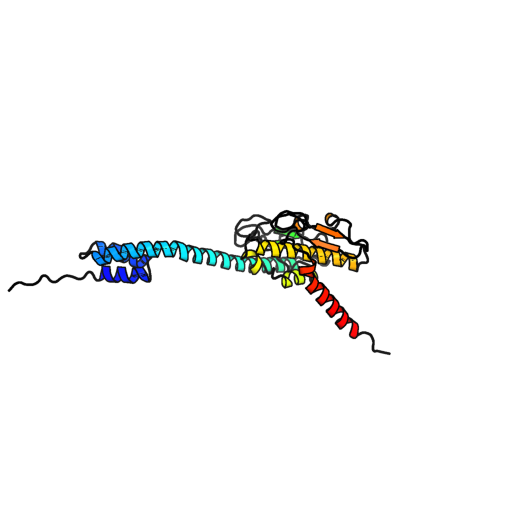 1.761 1.00 93.81 101 ASP A C 1
ATOM 734 O O . ASP A 1 101 ? 22.327 1.111 1.400 1.00 93.81 101 ASP A O 1
ATOM 738 N N . LEU A 1 102 ? 21.091 -0.042 2.880 1.00 91.88 102 LEU A N 1
ATOM 739 C CA . LEU A 1 102 ? 20.888 1.078 3.799 1.00 91.88 102 LEU A CA 1
ATOM 740 C C . LEU A 1 102 ? 22.012 1.225 4.840 1.00 91.88 102 LEU A C 1
ATOM 742 O O . LEU A 1 102 ? 21.916 2.086 5.724 1.00 91.88 102 LEU A O 1
ATOM 746 N N . SER A 1 103 ? 23.072 0.406 4.780 1.00 88.44 103 SER A N 1
ATOM 747 C CA . SER A 1 103 ? 24.164 0.483 5.748 1.00 88.44 103 SER A CA 1
ATOM 748 C C . SER A 1 103 ? 24.915 1.808 5.574 1.00 88.44 103 SER A C 1
ATOM 750 O O . SER A 1 103 ? 25.472 2.122 4.528 1.00 88.44 103 SER A O 1
ATOM 752 N N . GLY A 1 104 ? 24.856 2.654 6.605 1.00 83.38 104 GLY A N 1
ATOM 753 C CA . GLY A 1 104 ? 25.471 3.986 6.601 1.00 83.38 104 GLY A CA 1
ATOM 754 C C . GLY A 1 104 ? 24.567 5.142 6.156 1.00 83.38 104 GLY A C 1
ATOM 755 O O . GLY A 1 104 ? 24.966 6.289 6.328 1.00 83.38 104 GLY A O 1
ATOM 756 N N . VAL A 1 105 ? 23.355 4.873 5.659 1.00 83.19 105 VAL A N 1
ATOM 757 C CA . VAL A 1 105 ? 22.396 5.923 5.262 1.00 83.19 105 VAL A CA 1
ATOM 758 C C . VAL A 1 105 ? 21.361 6.154 6.359 1.00 83.19 105 VAL A C 1
ATOM 760 O O . VAL A 1 105 ? 21.142 7.284 6.784 1.00 83.19 105 VAL A O 1
ATOM 763 N N . ALA A 1 106 ? 20.779 5.068 6.867 1.00 71.12 106 ALA A N 1
ATOM 764 C CA . ALA A 1 106 ? 19.958 5.034 8.069 1.00 71.12 106 ALA A CA 1
ATOM 765 C C . ALA A 1 106 ? 19.615 3.570 8.373 1.00 71.12 106 ALA A C 1
ATOM 767 O O . ALA A 1 106 ? 18.947 2.908 7.582 1.00 71.12 106 ALA A O 1
ATOM 768 N N . ALA A 1 107 ? 20.019 3.065 9.539 1.00 65.44 107 ALA A N 1
ATOM 769 C CA . ALA A 1 107 ? 19.504 1.800 10.064 1.00 65.44 107 ALA A CA 1
ATOM 770 C C . ALA A 1 107 ? 18.115 2.056 10.673 1.00 65.44 107 ALA A C 1
ATOM 772 O O . ALA A 1 107 ? 17.943 2.091 11.889 1.00 65.44 107 ALA A O 1
ATOM 773 N N . GLY A 1 108 ? 17.145 2.372 9.819 1.00 70.12 108 GLY A N 1
ATOM 774 C CA . GLY A 1 108 ? 15.793 2.697 10.241 1.00 70.12 108 GLY A CA 1
ATOM 775 C C . GLY A 1 108 ? 14.943 1.441 10.298 1.00 70.12 108 GLY A C 1
ATOM 776 O O . GLY A 1 108 ? 14.545 0.930 9.257 1.00 70.12 108 GLY A O 1
ATOM 777 N N . ALA A 1 109 ? 14.656 0.956 11.500 1.00 90.75 109 ALA A N 1
ATOM 778 C CA . ALA A 1 109 ? 13.428 0.207 11.714 1.00 90.75 109 ALA A CA 1
ATOM 779 C C . ALA A 1 109 ? 12.261 1.201 11.711 1.00 90.75 109 ALA A C 1
ATOM 781 O O . ALA A 1 109 ? 12.414 2.286 12.270 1.00 90.75 109 ALA A O 1
ATOM 782 N N . ASP A 1 110 ? 11.139 0.870 11.088 1.00 92.31 110 ASP A N 1
ATOM 783 C CA . ASP A 1 110 ? 9.929 1.689 11.079 1.00 92.31 110 ASP A CA 1
ATOM 784 C C . ASP A 1 110 ? 9.359 1.902 12.508 1.00 92.31 110 ASP A C 1
ATOM 786 O O . ASP A 1 110 ? 9.859 1.328 13.483 1.00 92.31 110 ASP A O 1
ATOM 790 N N . PRO A 1 111 ? 8.301 2.710 12.703 1.00 90.94 111 PRO A N 1
ATOM 791 C CA . PRO A 1 111 ? 7.695 2.935 14.021 1.00 90.94 111 PRO A CA 1
ATOM 792 C C . PRO A 1 111 ? 7.074 1.690 14.678 1.00 90.94 111 PRO A C 1
ATOM 794 O O . PRO A 1 111 ? 6.633 1.746 15.837 1.00 90.94 111 PRO A O 1
ATOM 797 N N . TRP A 1 112 ? 6.989 0.567 13.963 1.00 91.44 112 TRP A N 1
ATOM 798 C CA . TRP A 1 112 ? 6.618 -0.739 14.508 1.00 91.44 112 TRP A CA 1
ATOM 799 C C . TRP A 1 112 ? 7.831 -1.587 14.895 1.00 91.44 112 TRP A C 1
ATOM 801 O O . TRP A 1 112 ? 7.662 -2.604 15.562 1.00 91.44 112 TRP A O 1
ATOM 811 N N . GLY A 1 113 ? 9.042 -1.114 14.605 1.00 93.50 113 GLY A N 1
ATOM 812 C CA . GLY A 1 113 ? 10.296 -1.790 14.907 1.00 93.50 113 GLY A CA 1
ATOM 813 C C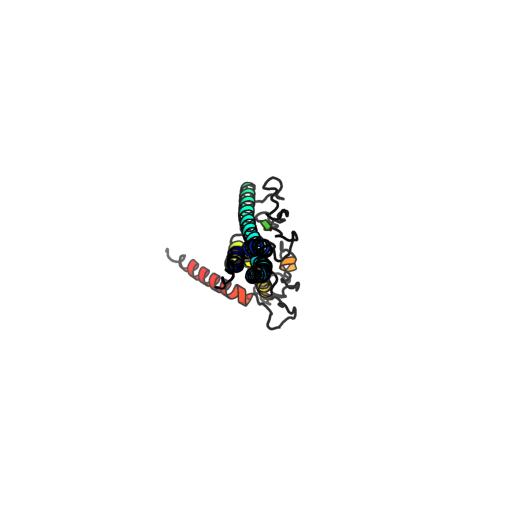 . GLY A 1 113 ? 10.728 -2.764 13.815 1.00 93.50 113 GLY A C 1
ATOM 814 O O . GLY A 1 113 ? 11.696 -3.497 14.023 1.00 93.50 113 GLY A O 1
ATOM 815 N N . ASN A 1 114 ? 10.055 -2.764 12.662 1.00 94.69 114 ASN A N 1
ATOM 816 C CA . ASN A 1 114 ? 10.382 -3.642 11.548 1.00 94.69 114 ASN A CA 1
ATOM 817 C C . ASN A 1 114 ? 11.406 -2.977 10.619 1.00 94.69 114 ASN A C 1
ATOM 819 O O . ASN A 1 114 ? 11.337 -1.771 10.393 1.00 94.69 114 ASN A O 1
ATOM 823 N N . PRO A 1 115 ? 12.387 -3.715 10.078 1.00 94.00 115 PRO A N 1
ATOM 824 C CA . PRO A 1 115 ? 13.361 -3.136 9.161 1.00 94.00 115 PRO A CA 1
ATOM 825 C C . PRO A 1 115 ? 12.681 -2.656 7.873 1.00 94.00 115 PRO A C 1
ATOM 827 O O . PRO A 1 115 ? 11.844 -3.357 7.310 1.00 94.00 115 PRO A O 1
ATOM 830 N N . LEU A 1 116 ? 13.083 -1.487 7.371 1.00 93.94 116 LEU A N 1
ATOM 831 C CA . LEU A 1 116 ? 12.643 -1.028 6.055 1.00 93.94 116 LEU A CA 1
ATOM 832 C C . LEU A 1 116 ? 13.192 -1.942 4.951 1.00 93.94 116 LEU A C 1
ATOM 834 O O . LEU A 1 116 ? 14.374 -2.297 4.943 1.00 93.94 116 LEU A O 1
ATOM 838 N N . VAL A 1 117 ? 12.339 -2.281 3.988 1.00 93.31 117 VAL A N 1
ATOM 839 C CA . VAL A 1 117 ? 12.718 -3.030 2.789 1.00 93.31 117 VAL A CA 1
ATOM 840 C C . VAL A 1 117 ? 13.185 -2.044 1.728 1.00 93.31 117 VAL A C 1
ATOM 842 O O . VAL A 1 117 ? 12.453 -1.131 1.355 1.00 93.31 117 VAL A O 1
ATOM 845 N N . TYR A 1 118 ? 14.401 -2.241 1.230 1.00 92.94 118 TYR A N 1
ATOM 846 C CA . TYR A 1 118 ? 15.018 -1.404 0.209 1.00 92.94 118 TYR A CA 1
ATOM 847 C C . TYR A 1 118 ? 15.342 -2.238 -1.027 1.00 92.94 118 TYR A C 1
ATOM 849 O O . TYR A 1 118 ? 16.125 -3.186 -0.960 1.00 92.94 118 TYR A O 1
ATOM 857 N N . GLU A 1 119 ? 14.748 -1.873 -2.158 1.00 90.06 119 GLU A N 1
ATOM 858 C CA . GLU A 1 119 ? 14.964 -2.529 -3.443 1.00 90.06 119 GLU A CA 1
ATOM 859 C C . GLU A 1 119 ? 15.428 -1.497 -4.469 1.00 90.06 119 GLU A C 1
ATOM 861 O O . GLU A 1 119 ? 14.747 -0.509 -4.741 1.00 90.06 119 GLU A O 1
ATOM 866 N N . ARG A 1 120 ? 16.607 -1.709 -5.056 1.00 90.75 120 ARG A N 1
ATOM 867 C CA . ARG A 1 120 ? 17.090 -0.854 -6.142 1.00 90.75 120 ARG A CA 1
ATOM 868 C C . ARG A 1 120 ? 16.493 -1.273 -7.469 1.00 90.75 120 ARG A C 1
ATOM 870 O O . ARG A 1 120 ? 16.359 -2.455 -7.772 1.00 90.75 120 ARG A O 1
ATOM 877 N N . THR A 1 121 ? 16.263 -0.280 -8.309 1.00 81.88 121 THR A N 1
ATOM 878 C CA . THR A 1 121 ? 16.036 -0.510 -9.735 1.00 81.88 121 THR A CA 1
ATOM 879 C C . THR A 1 121 ? 17.270 -1.164 -10.386 1.00 81.88 121 THR A C 1
ATOM 881 O O . THR A 1 121 ? 18.399 -0.946 -9.935 1.00 81.88 121 THR A O 1
ATOM 884 N N . PRO A 1 122 ? 17.100 -1.953 -11.463 1.00 82.50 122 PRO A N 1
ATOM 885 C CA . PRO A 1 122 ? 18.215 -2.634 -12.131 1.00 82.50 122 PRO A CA 1
ATOM 886 C C . PRO A 1 122 ? 19.276 -1.700 -12.718 1.00 82.50 122 PRO A C 1
ATOM 888 O O . PRO A 1 122 ? 20.431 -2.093 -12.842 1.00 82.50 122 PRO A O 1
ATOM 891 N N . ASP A 1 123 ? 18.891 -0.477 -13.094 1.00 82.31 123 ASP A N 1
ATOM 892 C CA . ASP A 1 123 ? 19.821 0.549 -13.576 1.00 82.31 123 ASP A CA 1
ATOM 893 C C . ASP A 1 123 ? 20.519 1.302 -12.433 1.00 82.31 123 ASP A C 1
ATOM 895 O O . ASP A 1 123 ? 21.384 2.137 -12.689 1.00 82.31 123 ASP A O 1
ATOM 899 N N . THR A 1 124 ? 20.176 0.984 -11.178 1.00 89.94 124 THR A N 1
ATOM 900 C CA . THR A 1 124 ? 20.670 1.580 -9.927 1.00 89.94 124 THR A CA 1
ATOM 901 C C . THR A 1 124 ? 20.356 3.065 -9.736 1.00 89.94 124 THR A C 1
ATOM 903 O O . THR A 1 124 ? 20.782 3.646 -8.737 1.00 89.94 124 THR A O 1
ATOM 906 N N . LYS A 1 125 ? 19.588 3.677 -10.644 1.00 88.56 125 LYS A N 1
ATOM 907 C CA . LYS A 1 125 ? 19.278 5.118 -10.652 1.00 88.56 125 LYS A CA 1
ATOM 908 C C . LYS A 1 125 ? 17.959 5.469 -9.979 1.00 88.56 125 LYS A C 1
ATOM 910 O O . LYS A 1 125 ? 17.582 6.638 -9.954 1.00 88.56 125 LYS A O 1
ATOM 915 N N . GLY A 1 126 ? 17.278 4.473 -9.435 1.00 87.38 126 GLY A N 1
ATOM 916 C CA . GLY A 1 126 ? 16.100 4.615 -8.594 1.00 87.38 126 GLY A CA 1
ATOM 917 C C . GLY A 1 126 ? 16.014 3.510 -7.549 1.00 87.38 126 GLY A C 1
ATOM 918 O O . GLY A 1 126 ? 16.745 2.511 -7.604 1.00 87.38 126 GLY A O 1
ATOM 919 N N . TYR A 1 127 ? 15.091 3.667 -6.614 1.00 88.75 127 TYR A N 1
ATOM 920 C CA . TYR A 1 127 ? 14.843 2.698 -5.554 1.00 88.75 127 TYR A CA 1
ATOM 921 C C . TYR A 1 127 ? 13.376 2.705 -5.124 1.00 88.75 127 TYR A C 1
ATOM 923 O O . TYR A 1 127 ? 12.639 3.660 -5.370 1.00 88.75 127 TYR A O 1
ATOM 931 N N . LEU A 1 128 ? 12.984 1.628 -4.455 1.00 87.00 128 LEU A N 1
ATOM 932 C CA . LEU A 1 128 ? 11.738 1.478 -3.727 1.00 87.00 128 LEU A CA 1
ATOM 933 C C . LEU A 1 128 ? 12.084 1.221 -2.260 1.00 87.00 128 LEU A C 1
ATOM 935 O O . LEU A 1 128 ? 12.804 0.274 -1.943 1.00 87.00 128 LEU A O 1
ATOM 939 N N . LEU A 1 129 ? 11.582 2.072 -1.370 1.00 91.00 129 LEU A N 1
ATOM 940 C CA . LEU A 1 129 ? 11.691 1.886 0.075 1.00 91.00 129 LEU A CA 1
ATOM 941 C C . LEU A 1 129 ? 10.296 1.595 0.627 1.00 91.00 129 LEU A C 1
ATOM 943 O O . LEU A 1 129 ? 9.376 2.366 0.357 1.00 91.00 129 LEU A O 1
ATOM 947 N N . THR A 1 130 ? 10.142 0.501 1.369 1.00 90.94 130 THR A N 1
ATOM 948 C CA . THR A 1 130 ? 8.848 0.016 1.874 1.00 90.94 130 THR A CA 1
ATOM 949 C C . THR A 1 130 ? 8.931 -0.251 3.374 1.00 90.94 130 THR A C 1
ATOM 951 O O . THR A 1 130 ? 9.855 -0.925 3.831 1.00 90.94 130 THR A O 1
ATOM 954 N N . SER A 1 131 ? 7.977 0.270 4.146 1.00 92.94 131 SER A N 1
ATOM 955 C CA . SER A 1 131 ? 7.736 -0.171 5.528 1.00 92.94 131 SER A CA 1
ATOM 956 C C . SER A 1 131 ? 6.783 -1.355 5.510 1.00 92.94 131 SER A C 1
ATOM 958 O O . SER A 1 131 ? 5.764 -1.276 4.834 1.00 92.94 131 SER A O 1
ATOM 960 N N . THR A 1 132 ? 7.096 -2.411 6.262 1.00 92.94 132 THR A N 1
ATOM 961 C CA . THR A 1 132 ? 6.276 -3.637 6.348 1.00 92.94 132 THR A CA 1
ATOM 962 C C . THR A 1 132 ? 5.092 -3.520 7.309 1.00 92.94 132 THR A C 1
ATOM 964 O O . THR A 1 132 ? 4.546 -4.523 7.755 1.00 92.94 132 THR A O 1
ATOM 967 N N . GLY A 1 133 ? 4.769 -2.302 7.747 1.00 91.31 133 GLY A N 1
ATOM 968 C CA . GLY A 1 133 ? 3.625 -2.056 8.613 1.00 91.31 133 GLY A CA 1
ATOM 969 C C . GLY A 1 133 ? 3.697 -2.733 9.992 1.00 91.31 133 GLY A C 1
ATOM 970 O O . GLY A 1 133 ? 4.758 -3.185 10.436 1.00 91.31 133 GLY A O 1
ATOM 971 N N . PRO A 1 134 ? 2.569 -2.763 10.724 1.00 91.19 134 PRO A N 1
ATOM 972 C CA . PRO A 1 134 ? 2.426 -3.471 11.991 1.00 91.19 134 PRO A CA 1
ATOM 973 C C . PRO A 1 134 ? 2.766 -4.964 11.969 1.00 91.19 134 PRO A C 1
ATOM 975 O O . PRO A 1 134 ? 3.194 -5.476 13.007 1.00 91.19 134 PRO A O 1
ATOM 978 N N . ASP A 1 135 ? 2.523 -5.677 10.867 1.00 90.06 135 ASP A N 1
ATOM 979 C CA . ASP A 1 135 ? 2.649 -7.137 10.845 1.00 90.06 135 ASP A CA 1
ATOM 980 C C . ASP A 1 135 ? 4.073 -7.640 10.544 1.00 90.06 135 ASP A C 1
ATOM 982 O O . ASP A 1 135 ? 4.393 -8.802 10.832 1.00 90.06 135 ASP A O 1
ATOM 986 N N . GLY A 1 136 ? 4.937 -6.747 10.048 1.00 93.12 136 GLY A N 1
ATOM 987 C CA . GLY A 1 136 ? 6.350 -7.014 9.799 1.00 93.12 136 GLY A CA 1
ATOM 988 C C . GLY A 1 136 ? 6.607 -7.952 8.624 1.00 93.12 136 GLY A C 1
ATOM 989 O O . GLY A 1 136 ? 7.714 -8.483 8.494 1.00 93.12 136 GLY A O 1
ATOM 990 N N . LYS A 1 137 ? 5.596 -8.214 7.797 1.00 91.25 137 LYS A N 1
ATOM 991 C CA . LYS A 1 137 ? 5.698 -9.073 6.624 1.00 91.25 137 LYS A CA 1
ATOM 992 C C . LYS A 1 137 ? 5.692 -8.206 5.381 1.00 91.25 137 LYS A C 1
ATOM 994 O O . LYS A 1 137 ? 5.052 -7.177 5.324 1.00 91.25 137 LYS A O 1
ATOM 999 N N . ILE A 1 138 ? 6.441 -8.649 4.383 1.00 86.31 138 ILE A N 1
ATOM 1000 C CA . ILE A 1 138 ? 6.391 -8.051 3.056 1.00 86.31 138 ILE A CA 1
ATOM 1001 C C . ILE A 1 138 ? 5.215 -8.644 2.274 1.00 86.31 138 ILE A C 1
ATOM 1003 O O . ILE A 1 138 ? 4.890 -9.824 2.430 1.00 86.31 138 ILE A O 1
ATOM 1007 N N . ASP A 1 139 ? 4.653 -7.847 1.375 1.00 77.06 139 ASP A N 1
ATOM 1008 C CA . ASP A 1 139 ? 3.515 -8.147 0.505 1.00 77.06 139 ASP A CA 1
ATOM 1009 C C . ASP A 1 139 ? 2.180 -8.304 1.235 1.00 77.06 139 ASP A C 1
ATOM 1011 O O . ASP A 1 139 ? 1.330 -9.121 0.854 1.00 77.06 139 ASP A O 1
ATOM 1015 N N . THR A 1 140 ? 1.983 -7.515 2.280 1.00 79.81 140 THR A N 1
ATOM 1016 C CA . THR A 1 140 ? 0.749 -7.471 3.061 1.00 79.81 140 THR A CA 1
ATOM 1017 C C . THR A 1 140 ? 0.028 -6.142 2.862 1.00 79.81 140 THR A C 1
ATOM 1019 O O . THR A 1 140 ? 0.502 -5.215 2.208 1.00 79.81 140 THR A O 1
ATOM 1022 N N . ALA A 1 141 ? -1.221 -6.074 3.326 1.00 74.62 141 ALA A N 1
ATOM 1023 C CA . ALA A 1 141 ? -2.076 -4.912 3.080 1.00 74.62 141 ALA A CA 1
ATOM 1024 C C . ALA A 1 141 ? -1.607 -3.646 3.820 1.00 74.62 141 ALA A C 1
ATOM 1026 O O . ALA A 1 141 ? -2.073 -2.555 3.504 1.00 74.62 141 ALA A O 1
ATOM 1027 N N . ASP A 1 142 ? -0.732 -3.801 4.810 1.00 79.75 142 ASP A N 1
ATOM 1028 C CA . ASP A 1 142 ? -0.177 -2.746 5.646 1.00 79.75 142 ASP A CA 1
ATOM 1029 C C . ASP A 1 142 ? 1.212 -2.261 5.205 1.00 79.75 142 ASP A C 1
ATOM 1031 O O . ASP A 1 142 ? 1.785 -1.394 5.866 1.00 79.75 142 ASP A O 1
ATOM 1035 N N . ASP A 1 143 ? 1.717 -2.753 4.071 1.00 86.00 143 ASP A N 1
ATOM 1036 C CA . ASP A 1 143 ? 2.931 -2.232 3.452 1.00 86.00 143 ASP A CA 1
ATOM 1037 C C . ASP A 1 143 ? 2.755 -0.778 2.989 1.00 86.00 143 ASP A C 1
ATOM 1039 O O . ASP A 1 143 ? 1.800 -0.429 2.287 1.00 86.00 143 ASP A O 1
ATOM 1043 N N . ILE A 1 144 ? 3.729 0.074 3.315 1.00 84.94 144 ILE A N 1
ATOM 1044 C CA . ILE A 1 144 ? 3.742 1.493 2.939 1.00 84.94 144 ILE A CA 1
ATOM 1045 C C . ILE A 1 144 ? 4.970 1.764 2.057 1.00 84.94 144 ILE A C 1
ATOM 1047 O O . ILE A 1 144 ? 6.069 1.979 2.585 1.00 84.94 144 ILE A O 1
ATOM 1051 N N . PRO A 1 145 ? 4.822 1.740 0.718 1.00 85.38 145 PRO A N 1
ATOM 1052 C CA . PRO A 1 145 ? 5.901 2.071 -0.202 1.00 85.38 145 PRO A CA 1
ATOM 1053 C C . PRO A 1 145 ? 6.084 3.587 -0.344 1.00 85.38 145 PRO A C 1
ATOM 1055 O O . PRO A 1 145 ? 5.132 4.366 -0.315 1.00 85.38 145 PRO A O 1
ATOM 1058 N N . THR A 1 146 ? 7.323 4.002 -0.582 1.00 83.25 146 THR A N 1
ATOM 1059 C CA . THR A 1 146 ? 7.673 5.355 -1.030 1.00 83.25 146 THR A CA 1
ATOM 1060 C C . THR A 1 146 ? 7.752 5.435 -2.547 1.00 83.25 146 THR A C 1
ATOM 1062 O O . THR A 1 146 ? 8.141 4.476 -3.211 1.00 83.25 146 THR A O 1
ATOM 1065 N N . THR A 1 147 ? 7.435 6.602 -3.108 1.00 69.50 147 THR A N 1
ATOM 1066 C CA . THR A 1 147 ? 7.433 6.804 -4.567 1.00 69.50 147 THR A CA 1
ATOM 1067 C C . THR A 1 147 ? 8.482 7.800 -5.057 1.00 69.50 147 THR A C 1
ATOM 1069 O O . THR A 1 147 ? 8.718 7.887 -6.259 1.00 69.50 147 THR A O 1
ATOM 1072 N N . GLU A 1 148 ? 9.156 8.530 -4.162 1.00 71.62 148 GLU A N 1
ATOM 1073 C CA . GLU A 1 148 ? 10.044 9.638 -4.559 1.00 71.62 148 GLU A CA 1
ATOM 1074 C C . GLU A 1 148 ? 11.365 9.183 -5.198 1.00 71.62 148 GLU A C 1
ATOM 1076 O O . GLU A 1 148 ? 11.952 9.941 -5.962 1.00 71.62 148 GLU A O 1
ATOM 1081 N N . GLY A 1 149 ? 11.805 7.943 -4.950 1.00 63.78 149 GLY A N 1
ATOM 1082 C CA . GLY A 1 149 ? 12.998 7.354 -5.576 1.00 63.78 149 GLY A CA 1
ATOM 1083 C C . GLY A 1 149 ? 12.766 6.803 -6.988 1.00 63.78 149 GLY A C 1
ATOM 1084 O O . GLY A 1 149 ? 13.690 6.253 -7.592 1.00 63.78 149 GLY A O 1
ATOM 1085 N N . LEU A 1 150 ? 11.539 6.901 -7.510 1.00 70.12 150 LEU A N 1
ATOM 1086 C CA . LEU A 1 150 ? 11.167 6.402 -8.832 1.00 70.12 150 LEU A CA 1
ATOM 1087 C C . LEU A 1 150 ? 11.291 7.507 -9.897 1.00 70.12 150 LEU A C 1
ATOM 1089 O O . LEU A 1 150 ? 11.152 8.692 -9.582 1.00 70.12 150 LEU A O 1
ATOM 1093 N N . PRO A 1 151 ? 11.512 7.146 -11.177 1.00 67.31 151 PRO A N 1
ATOM 1094 C CA . PRO A 1 151 ? 11.474 8.094 -12.290 1.00 67.31 151 PRO A CA 1
ATOM 1095 C C . PRO A 1 151 ? 10.221 8.989 -12.263 1.00 67.31 151 PRO A C 1
ATOM 1097 O O . PRO A 1 151 ? 9.140 8.550 -11.870 1.00 67.31 151 PRO A O 1
ATOM 1100 N N . ALA A 1 152 ? 10.350 10.258 -12.663 1.00 65.19 152 ALA A N 1
ATOM 1101 C CA . ALA A 1 152 ? 9.296 11.268 -12.493 1.00 65.19 152 ALA A CA 1
ATOM 1102 C C . ALA A 1 152 ? 7.957 10.902 -13.170 1.00 65.19 152 ALA A C 1
ATOM 1104 O O . ALA A 1 152 ? 6.889 11.247 -12.666 1.00 65.19 152 ALA A O 1
ATOM 1105 N N . ASP A 1 153 ? 8.003 10.182 -14.289 1.00 56.84 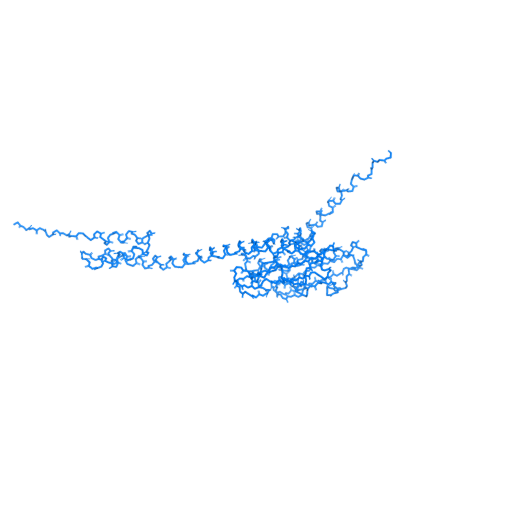153 ASP A N 1
ATOM 1106 C CA . ASP A 1 153 ? 6.840 9.634 -14.992 1.00 56.84 153 ASP A CA 1
ATOM 1107 C C . ASP A 1 153 ? 6.124 8.542 -14.182 1.00 56.84 153 ASP A C 1
ATOM 1109 O O . ASP A 1 153 ? 4.893 8.506 -14.141 1.00 56.84 153 ASP A O 1
ATOM 1113 N N . VAL A 1 154 ? 6.888 7.708 -13.476 1.00 63.88 154 VAL A N 1
ATOM 1114 C CA . VAL A 1 154 ? 6.376 6.692 -12.550 1.00 63.88 154 VAL A CA 1
ATOM 1115 C C . VAL A 1 154 ? 5.778 7.349 -11.304 1.00 63.88 154 VAL A C 1
ATOM 1117 O O . VAL A 1 154 ? 4.653 7.030 -10.922 1.00 63.88 154 VAL A O 1
ATOM 1120 N N . ASN A 1 155 ? 6.478 8.319 -10.709 1.00 63.16 155 ASN A N 1
ATOM 1121 C CA . ASN A 1 155 ? 6.009 9.027 -9.516 1.00 63.16 155 ASN A CA 1
ATOM 1122 C C . ASN A 1 155 ? 4.705 9.809 -9.793 1.00 63.16 155 ASN A C 1
ATOM 1124 O O . ASN A 1 155 ? 3.758 9.750 -9.011 1.00 63.16 155 ASN A O 1
ATOM 1128 N N . MET A 1 156 ? 4.596 10.457 -10.961 1.00 58.25 156 MET A N 1
ATOM 1129 C CA . MET A 1 156 ? 3.369 11.136 -11.395 1.00 58.25 156 MET A CA 1
ATOM 1130 C C . MET A 1 156 ? 2.194 10.162 -11.568 1.00 58.25 156 MET A C 1
ATOM 1132 O O . MET A 1 156 ? 1.072 10.478 -11.176 1.00 58.25 156 MET A O 1
ATOM 1136 N N . ALA A 1 157 ? 2.433 8.973 -12.121 1.00 58.91 157 ALA A N 1
ATOM 1137 C CA . ALA A 1 157 ? 1.404 7.948 -12.251 1.00 58.91 157 ALA A CA 1
ATOM 1138 C C . ALA A 1 157 ? 0.904 7.436 -10.891 1.00 58.91 157 ALA A C 1
ATOM 1140 O O . ALA A 1 157 ? -0.306 7.337 -10.695 1.00 58.91 157 ALA A O 1
ATOM 1141 N N . LEU A 1 158 ? 1.804 7.173 -9.938 1.00 60.09 158 LEU A N 1
ATOM 1142 C CA . LEU A 1 158 ? 1.430 6.781 -8.573 1.00 60.09 158 LEU A CA 1
ATOM 1143 C C . LEU A 1 158 ? 0.658 7.890 -7.835 1.00 60.09 158 LEU A C 1
ATOM 1145 O O . LEU A 1 158 ? -0.349 7.601 -7.186 1.00 60.09 158 LEU A O 1
ATOM 1149 N N . ALA A 1 159 ? 1.068 9.152 -7.996 1.00 54.38 159 ALA A N 1
ATOM 1150 C CA . ALA A 1 159 ? 0.387 10.304 -7.407 1.00 54.38 159 ALA A CA 1
ATOM 1151 C C . ALA A 1 159 ? -1.031 10.513 -7.975 1.00 54.38 159 ALA A C 1
ATOM 1153 O O . ALA A 1 159 ? -1.966 10.761 -7.215 1.00 54.38 159 ALA A O 1
ATOM 1154 N N . ILE A 1 160 ? -1.222 10.362 -9.294 1.00 51.50 160 ILE A N 1
ATOM 1155 C CA . ILE A 1 160 ? -2.542 10.467 -9.949 1.00 51.50 160 ILE A CA 1
ATOM 1156 C C . ILE A 1 160 ? -3.507 9.382 -9.448 1.00 51.50 160 ILE A C 1
ATOM 1158 O O . ILE A 1 160 ? -4.710 9.620 -9.364 1.00 51.50 160 ILE A O 1
ATOM 1162 N N . MET A 1 161 ? -2.995 8.206 -9.084 1.00 55.53 161 MET A N 1
ATOM 1163 C CA . MET A 1 161 ? -3.807 7.090 -8.590 1.00 55.53 161 MET A CA 1
ATOM 1164 C C . MET A 1 161 ? -4.145 7.176 -7.092 1.00 55.53 161 MET A C 1
ATOM 1166 O O . MET A 1 161 ? -4.789 6.270 -6.569 1.00 55.53 161 MET A O 1
ATOM 1170 N N . GLY A 1 162 ? -3.738 8.240 -6.387 1.00 47.38 162 GLY A N 1
ATOM 1171 C CA . GLY A 1 162 ? -4.012 8.390 -4.953 1.00 47.38 162 GLY A CA 1
ATOM 1172 C C . GLY A 1 162 ? -3.239 7.405 -4.070 1.00 47.38 162 GLY A C 1
ATOM 1173 O O . GLY A 1 162 ? -3.583 7.221 -2.907 1.00 47.38 162 GLY A O 1
ATOM 1174 N N . ILE A 1 163 ? -2.171 6.797 -4.596 1.00 53.47 163 ILE A N 1
ATOM 1175 C CA . ILE A 1 163 ? -1.264 5.893 -3.869 1.00 53.47 163 ILE A CA 1
ATOM 1176 C C . ILE A 1 163 ? -0.193 6.729 -3.152 1.00 53.47 163 ILE A C 1
ATOM 1178 O O . ILE A 1 163 ? 0.989 6.405 -3.133 1.00 53.47 163 ILE A O 1
ATOM 1182 N N . SER A 1 164 ? -0.585 7.863 -2.579 1.00 46.56 164 SER A N 1
ATOM 1183 C CA . SER A 1 164 ? 0.120 8.371 -1.408 1.00 46.56 164 SER A CA 1
ATOM 1184 C C . SER A 1 164 ? -0.280 7.445 -0.262 1.00 46.56 164 SER A C 1
ATOM 1186 O O . SER A 1 164 ? -1.480 7.235 -0.068 1.00 46.56 164 SER A O 1
ATOM 1188 N N . GLY A 1 165 ? 0.691 6.858 0.445 1.00 47.03 165 GLY A N 1
ATOM 1189 C CA . GLY A 1 165 ? 0.520 5.748 1.401 1.00 47.03 165 GLY A CA 1
ATOM 1190 C C . GLY A 1 165 ? -0.638 5.853 2.410 1.00 47.03 165 GLY A C 1
ATOM 1191 O O . GLY A 1 165 ? -1.095 4.831 2.913 1.00 47.03 165 GLY A O 1
ATOM 1192 N N . ASP A 1 166 ? -1.188 7.046 2.633 1.00 47.53 166 ASP A N 1
ATOM 1193 C CA . ASP A 1 166 ? -2.352 7.291 3.489 1.00 47.53 166 ASP A CA 1
ATOM 1194 C C . ASP A 1 166 ? -3.681 6.697 2.969 1.00 47.53 166 ASP A C 1
ATOM 1196 O O . ASP A 1 166 ? -4.550 6.344 3.772 1.00 47.53 166 ASP A O 1
ATOM 1200 N N . PHE A 1 167 ? -3.877 6.549 1.651 1.00 44.78 167 PHE A N 1
ATOM 1201 C CA . PHE A 1 167 ? -5.158 6.053 1.111 1.00 44.78 167 PHE A CA 1
ATOM 1202 C C . PHE A 1 167 ? -5.196 4.524 0.962 1.00 44.78 167 PHE A C 1
ATOM 1204 O O . PHE A 1 167 ? -6.223 3.900 1.226 1.00 44.78 167 PHE A O 1
ATOM 1211 N N . ALA A 1 168 ? -4.067 3.904 0.603 1.00 46.78 168 ALA A N 1
ATOM 1212 C CA . ALA A 1 168 ? -3.976 2.457 0.401 1.00 46.78 168 ALA A CA 1
ATOM 1213 C C . ALA A 1 168 ? -3.991 1.664 1.723 1.00 46.78 168 ALA A C 1
ATOM 1215 O O . ALA A 1 168 ? -4.625 0.613 1.787 1.00 46.78 168 ALA A O 1
ATOM 1216 N N . GLY A 1 169 ? -3.367 2.183 2.789 1.00 48.50 169 GLY A N 1
ATOM 1217 C CA . GLY A 1 169 ? -3.304 1.495 4.086 1.00 48.50 169 GLY A CA 1
ATOM 1218 C C . GLY A 1 169 ? -4.610 1.519 4.896 1.00 48.50 169 GLY A C 1
ATOM 1219 O O . GLY A 1 169 ? -4.809 0.669 5.762 1.00 48.50 169 GLY A O 1
ATOM 1220 N N . SER A 1 170 ? -5.527 2.462 4.629 1.00 47.09 170 SER A N 1
ATOM 1221 C CA . SER A 1 170 ? -6.799 2.566 5.372 1.00 47.09 170 SER A CA 1
ATOM 1222 C C . SER A 1 170 ? -7.963 1.783 4.748 1.00 47.09 170 SER A C 1
ATOM 1224 O O . SER A 1 170 ? -8.905 1.433 5.459 1.00 47.09 170 SER A O 1
ATOM 1226 N N . MET A 1 171 ? -7.885 1.432 3.459 1.00 52.19 171 MET A N 1
ATOM 1227 C CA . MET A 1 171 ? -8.855 0.569 2.760 1.00 52.19 171 MET A CA 1
ATOM 1228 C C . MET A 1 171 ? -8.338 -0.875 2.652 1.00 52.19 171 MET A C 1
ATOM 1230 O O . MET A 1 171 ? -8.300 -1.478 1.580 1.00 52.19 171 MET A O 1
ATOM 1234 N N . GLY A 1 172 ? -7.865 -1.407 3.782 1.00 49.59 172 GLY A N 1
ATOM 1235 C CA . GLY A 1 172 ? -7.178 -2.691 3.869 1.00 49.59 172 GLY A CA 1
ATOM 1236 C C . GLY A 1 172 ? -7.997 -3.877 3.351 1.00 49.59 172 GLY A C 1
ATOM 1237 O O . GLY A 1 172 ? -9.149 -4.072 3.731 1.00 49.59 172 GLY A O 1
ATOM 1238 N N . GLY A 1 173 ? -7.356 -4.700 2.514 1.00 58.12 173 GLY A N 1
ATOM 1239 C CA . GLY A 1 173 ? -7.729 -6.087 2.196 1.00 58.12 173 GLY A CA 1
ATOM 1240 C C . GLY A 1 173 ? -9.063 -6.329 1.480 1.00 58.12 173 GLY A C 1
ATOM 1241 O O . GLY A 1 173 ? -9.323 -7.463 1.075 1.00 58.12 173 GLY A O 1
ATOM 1242 N N . ASP A 1 174 ? -9.907 -5.314 1.319 1.00 78.12 174 ASP A N 1
ATOM 1243 C CA . ASP A 1 174 ? -11.187 -5.455 0.644 1.00 78.12 174 ASP A CA 1
ATOM 1244 C C . ASP A 1 174 ? -11.037 -5.451 -0.888 1.00 78.12 174 ASP A C 1
ATOM 1246 O O . ASP A 1 174 ? -9.973 -5.194 -1.464 1.00 78.12 174 ASP A O 1
ATOM 1250 N N . LYS A 1 175 ? -12.132 -5.786 -1.579 1.00 83.06 175 LYS A N 1
ATOM 1251 C CA . LYS A 1 175 ? -12.142 -5.870 -3.045 1.00 83.06 175 LYS A CA 1
ATOM 1252 C C . LYS A 1 175 ? -11.818 -4.527 -3.711 1.00 83.06 175 LYS A C 1
ATOM 1254 O O . LYS A 1 175 ? -11.300 -4.531 -4.824 1.00 83.06 175 LYS A O 1
ATOM 1259 N N . ALA A 1 176 ? -12.118 -3.402 -3.058 1.00 79.94 176 ALA A N 1
ATOM 1260 C CA . ALA A 1 176 ? -11.867 -2.076 -3.608 1.00 79.94 176 ALA A CA 1
ATOM 1261 C C . ALA A 1 176 ? -10.372 -1.735 -3.545 1.00 79.94 176 ALA A C 1
ATOM 1263 O O . ALA A 1 176 ? -9.798 -1.349 -4.564 1.00 79.94 176 ALA A O 1
ATOM 1264 N N . GLY A 1 177 ? -9.718 -1.972 -2.403 1.00 77.50 177 GLY A N 1
ATOM 1265 C CA . GLY A 1 177 ? -8.270 -1.805 -2.258 1.00 77.50 177 GLY A CA 1
ATOM 1266 C C . GLY A 1 177 ? -7.485 -2.681 -3.240 1.00 77.50 177 GLY A C 1
ATOM 1267 O O . GLY A 1 177 ? -6.567 -2.209 -3.913 1.00 77.50 177 GLY A O 1
ATOM 1268 N N . GLN A 1 178 ? -7.903 -3.939 -3.413 1.00 86.69 178 GLN A N 1
ATOM 1269 C CA . GLN A 1 178 ? -7.303 -4.849 -4.396 1.00 86.69 178 GLN A CA 1
ATOM 1270 C C . GLN A 1 178 ? -7.512 -4.373 -5.846 1.00 86.69 178 GLN A C 1
ATOM 1272 O O . GLN A 1 178 ? -6.585 -4.446 -6.649 1.00 86.69 178 GLN A O 1
ATOM 1277 N N . ALA A 1 179 ? -8.674 -3.812 -6.194 1.00 86.38 179 ALA A N 1
ATOM 1278 C CA . ALA A 1 179 ? -8.901 -3.245 -7.527 1.00 86.38 179 ALA A CA 1
ATOM 1279 C C . ALA A 1 179 ? -7.988 -2.043 -7.823 1.00 86.38 179 ALA A C 1
ATOM 1281 O O . ALA A 1 179 ? -7.424 -1.953 -8.917 1.00 86.38 179 ALA A O 1
ATOM 1282 N N . VAL A 1 180 ? -7.772 -1.161 -6.841 1.00 82.00 180 VAL A N 1
ATOM 1283 C CA . VAL A 1 180 ? -6.821 -0.043 -6.966 1.00 82.00 180 VAL A CA 1
ATOM 1284 C C . VAL A 1 180 ? -5.400 -0.567 -7.178 1.00 82.00 180 VAL A C 1
ATOM 1286 O O . VAL A 1 180 ? -4.709 -0.127 -8.101 1.00 82.00 180 VAL A O 1
ATOM 1289 N N . GLN A 1 181 ? -4.969 -1.561 -6.397 1.00 83.19 181 GLN A N 1
ATOM 1290 C CA . GLN A 1 181 ? -3.656 -2.190 -6.573 1.00 83.19 181 GLN A CA 1
ATOM 1291 C C . GLN A 1 181 ? -3.500 -2.838 -7.963 1.00 83.19 181 GLN A C 1
ATOM 1293 O O . GLN A 1 181 ? -2.458 -2.668 -8.601 1.00 83.19 181 GLN A O 1
ATOM 1298 N N . ALA A 1 182 ? -4.526 -3.532 -8.471 1.00 91.06 182 ALA A N 1
ATOM 1299 C CA . ALA A 1 182 ? -4.518 -4.114 -9.815 1.00 91.06 182 ALA A CA 1
ATOM 1300 C C . ALA A 1 182 ? -4.349 -3.032 -10.892 1.00 91.06 182 ALA A C 1
ATOM 1302 O O . ALA A 1 182 ? -3.499 -3.157 -11.779 1.00 91.06 182 ALA A O 1
ATOM 1303 N N . GLY A 1 183 ? -5.099 -1.933 -10.772 1.00 89.44 183 GLY A N 1
ATOM 1304 C CA . GLY A 1 183 ? -4.978 -0.780 -11.660 1.00 89.44 183 GLY A CA 1
ATOM 1305 C C . GLY A 1 183 ? -3.590 -0.153 -11.656 1.00 89.44 183 GLY A C 1
ATOM 1306 O O . GLY A 1 183 ? -3.036 0.157 -12.711 1.00 89.44 183 GLY A O 1
ATOM 1307 N N . SER A 1 184 ? -2.989 -0.072 -10.475 1.00 82.62 184 SER A N 1
ATOM 1308 C CA . SER A 1 184 ? -1.646 0.468 -10.272 1.00 82.62 184 SER A CA 1
ATOM 1309 C C . SER A 1 184 ? -0.577 -0.353 -10.983 1.00 82.62 184 SER A C 1
ATOM 1311 O O . SER A 1 184 ? 0.253 0.195 -11.712 1.00 82.62 184 SER A O 1
ATOM 1313 N N . ARG A 1 185 ? -0.632 -1.684 -10.834 1.00 89.00 185 ARG A N 1
ATOM 1314 C CA . ARG A 1 185 ? 0.272 -2.612 -11.531 1.00 89.00 185 ARG A CA 1
ATOM 1315 C C . ARG A 1 185 ? 0.114 -2.499 -13.046 1.00 89.00 185 ARG A C 1
ATOM 1317 O O . ARG A 1 185 ? 1.113 -2.410 -13.760 1.00 89.00 185 ARG A O 1
ATOM 1324 N N . MET A 1 186 ? -1.126 -2.430 -13.537 1.00 92.88 186 MET A N 1
ATOM 1325 C CA . MET A 1 186 ? -1.403 -2.257 -14.966 1.00 92.88 186 MET A CA 1
ATOM 1326 C C . MET A 1 186 ? -0.894 -0.919 -15.513 1.00 92.88 186 MET A C 1
ATOM 1328 O O . MET A 1 186 ? -0.373 -0.892 -16.629 1.00 92.88 186 MET A O 1
ATOM 1332 N N . LEU A 1 187 ? -0.985 0.178 -14.754 1.00 86.56 187 LEU A N 1
ATOM 1333 C CA . LEU A 1 187 ? -0.435 1.467 -15.179 1.00 86.56 187 LEU A CA 1
ATOM 1334 C C . LEU A 1 187 ? 1.098 1.438 -15.237 1.00 86.56 187 LEU A C 1
ATOM 1336 O O . LEU A 1 187 ? 1.666 1.872 -16.237 1.00 86.56 187 LEU A O 1
ATOM 1340 N N . LEU A 1 188 ? 1.772 0.878 -14.226 1.00 85.38 188 LEU A N 1
ATOM 1341 C CA . LEU A 1 188 ? 3.235 0.726 -14.231 1.00 85.38 188 LEU A CA 1
ATOM 1342 C C . LEU A 1 188 ? 3.716 -0.092 -15.434 1.00 85.38 188 LEU A C 1
ATOM 1344 O O . LEU A 1 188 ? 4.638 0.315 -16.144 1.00 85.38 188 LEU A O 1
ATOM 1348 N N . LEU A 1 189 ? 3.050 -1.217 -15.706 1.00 92.00 189 LEU A N 1
ATOM 1349 C CA . LEU A 1 189 ? 3.296 -2.024 -16.899 1.00 92.00 189 LEU A CA 1
ATOM 1350 C C . LEU A 1 189 ? 3.049 -1.231 -18.185 1.00 92.00 189 LEU A C 1
ATOM 1352 O O . LEU A 1 189 ? 3.850 -1.308 -19.113 1.00 92.00 189 LEU A O 1
ATOM 1356 N N . THR A 1 190 ? 1.977 -0.438 -18.229 1.00 91.19 190 THR A N 1
ATOM 1357 C CA . THR A 1 190 ? 1.638 0.403 -19.384 1.00 91.19 190 THR A CA 1
ATOM 1358 C C . THR A 1 190 ? 2.716 1.445 -19.662 1.00 91.19 190 THR A C 1
ATOM 1360 O O . THR A 1 190 ? 3.123 1.601 -20.811 1.00 91.19 190 THR A O 1
ATOM 1363 N N . LEU A 1 191 ? 3.228 2.122 -18.632 1.00 85.06 191 LEU A N 1
ATOM 1364 C CA . LEU A 1 191 ? 4.332 3.075 -18.770 1.00 85.06 191 LEU A CA 1
ATOM 1365 C C . LEU A 1 191 ? 5.610 2.387 -19.252 1.00 85.06 191 LEU A C 1
ATOM 1367 O O . LEU A 1 191 ? 6.254 2.862 -20.189 1.00 85.06 191 LEU A O 1
ATOM 1371 N N . ARG A 1 192 ? 5.951 1.235 -18.659 1.00 87.62 192 ARG A N 1
ATOM 1372 C CA . ARG A 1 192 ? 7.150 0.475 -19.031 1.00 87.62 192 ARG A CA 1
ATOM 1373 C C . ARG A 1 192 ? 7.093 -0.006 -20.476 1.00 87.62 192 ARG A C 1
ATOM 1375 O O . ARG A 1 192 ? 8.084 0.112 -21.191 1.00 87.62 192 ARG A O 1
ATOM 1382 N N . LEU A 1 193 ? 5.940 -0.514 -20.907 1.00 91.50 193 LEU A N 1
ATOM 1383 C CA . LEU A 1 193 ? 5.696 -0.852 -22.304 1.00 91.50 193 LEU A CA 1
ATOM 1384 C C . LEU A 1 193 ? 5.804 0.411 -23.164 1.00 91.50 193 LEU A C 1
ATOM 1386 O O . LEU A 1 193 ? 6.574 0.424 -24.117 1.00 91.50 193 LEU A O 1
ATOM 1390 N N . GLY A 1 194 ? 5.142 1.509 -22.794 1.00 87.31 194 GLY A N 1
ATOM 1391 C CA . GLY A 1 194 ? 5.221 2.796 -23.493 1.00 87.31 194 GLY A CA 1
ATOM 1392 C C . GLY A 1 194 ? 6.653 3.254 -23.797 1.00 87.31 194 GLY A C 1
ATOM 1393 O O . GLY A 1 194 ? 6.939 3.631 -24.933 1.00 87.31 194 GLY A O 1
ATOM 1394 N N . ALA A 1 195 ? 7.568 3.124 -22.832 1.00 84.44 195 ALA A N 1
ATOM 1395 C CA . ALA A 1 195 ? 8.982 3.457 -23.007 1.00 84.44 195 ALA A CA 1
ATOM 1396 C C . ALA A 1 195 ? 9.700 2.595 -24.069 1.00 84.44 195 ALA A C 1
ATOM 1398 O O . ALA A 1 195 ? 10.598 3.081 -24.753 1.00 84.44 195 ALA A O 1
ATOM 1399 N N . ILE A 1 196 ? 9.311 1.327 -24.253 1.00 86.19 196 ILE A N 1
ATOM 1400 C CA . ILE A 1 196 ? 9.863 0.453 -25.308 1.00 86.19 196 ILE A CA 1
ATOM 1401 C C . ILE A 1 196 ? 9.456 0.968 -26.692 1.00 86.19 196 ILE A C 1
ATOM 1403 O O . ILE A 1 196 ? 10.303 1.111 -27.574 1.00 86.19 196 ILE A O 1
ATOM 1407 N N . ASN A 1 197 ? 8.178 1.314 -26.859 1.00 86.69 197 ASN A N 1
ATOM 1408 C CA . ASN A 1 197 ? 7.648 1.813 -28.130 1.00 86.69 197 ASN A CA 1
ATOM 1409 C C . ASN A 1 197 ? 8.231 3.186 -28.502 1.00 86.69 197 ASN A C 1
ATOM 1411 O O . ASN A 1 197 ? 8.486 3.460 -29.671 1.00 86.69 197 ASN A O 1
ATOM 1415 N N . GLU A 1 198 ? 8.512 4.045 -27.518 1.00 81.38 198 GLU A N 1
ATOM 1416 C CA . GLU A 1 198 ? 9.181 5.334 -27.755 1.00 81.38 198 GLU A CA 1
ATOM 1417 C C . GLU A 1 198 ? 10.595 5.187 -28.327 1.00 81.38 198 GLU A C 1
ATOM 1419 O O . GLU A 1 198 ? 11.038 6.048 -29.084 1.00 81.38 198 GLU A O 1
ATOM 1424 N N . ASN A 1 199 ? 11.259 4.062 -28.057 1.00 85.06 199 ASN A N 1
ATOM 1425 C CA . ASN A 1 199 ? 12.543 3.714 -28.663 1.00 85.06 199 ASN A CA 1
ATOM 1426 C C . ASN A 1 199 ? 12.401 3.043 -30.044 1.00 85.06 199 ASN A C 1
ATOM 1428 O O . ASN A 1 199 ? 13.391 2.589 -30.614 1.00 85.06 199 ASN A O 1
ATOM 1432 N N . GLY A 1 200 ? 11.181 2.957 -30.587 1.00 88.44 200 GLY A N 1
ATOM 1433 C CA . GLY A 1 200 ? 10.883 2.325 -31.874 1.00 88.44 200 GLY A CA 1
ATOM 1434 C C . GLY A 1 200 ? 10.935 0.797 -31.855 1.00 88.44 200 GLY A C 1
ATOM 1435 O O . GLY A 1 200 ? 10.896 0.184 -32.922 1.00 88.44 200 GLY A O 1
ATOM 1436 N N . ALA A 1 201 ? 11.035 0.185 -30.673 1.00 90.19 201 ALA A N 1
ATOM 1437 C CA . ALA A 1 201 ? 11.040 -1.261 -30.518 1.00 90.19 201 ALA A CA 1
ATOM 1438 C C . ALA A 1 201 ? 9.611 -1.816 -30.428 1.00 90.19 201 ALA A C 1
ATOM 1440 O O . ALA A 1 201 ? 8.711 -1.192 -29.863 1.00 90.19 201 ALA A O 1
ATOM 1441 N N . ASP A 1 202 ? 9.427 -3.018 -30.967 1.00 92.88 202 ASP A N 1
ATOM 1442 C CA . ASP A 1 202 ? 8.189 -3.777 -30.836 1.00 92.88 202 ASP A CA 1
ATOM 1443 C C . ASP A 1 202 ? 7.942 -4.195 -29.381 1.00 92.88 202 ASP A C 1
ATOM 1445 O O . ASP A 1 202 ? 8.877 -4.488 -28.629 1.00 92.88 202 ASP A O 1
ATOM 1449 N N . TYR A 1 203 ? 6.669 -4.292 -28.993 1.00 94.69 203 TYR A N 1
ATOM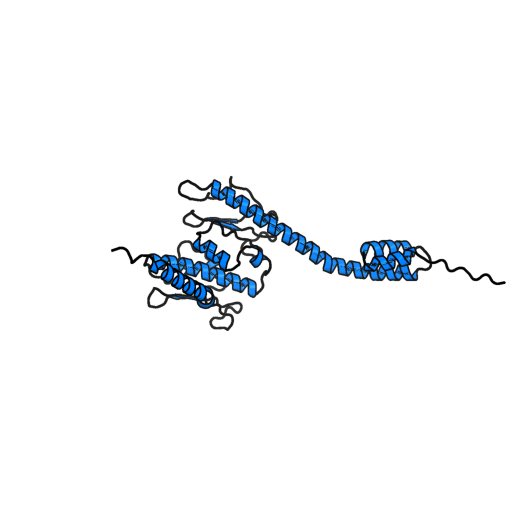 1450 C CA . TYR A 1 203 ? 6.331 -4.875 -27.698 1.00 94.69 203 TYR A CA 1
ATOM 1451 C C . TYR A 1 203 ? 6.736 -6.356 -27.620 1.00 94.69 203 TYR A C 1
ATOM 1453 O O . TYR A 1 203 ? 6.647 -7.069 -28.625 1.00 94.69 203 TYR A O 1
ATOM 1461 N N . PRO A 1 204 ? 7.157 -6.848 -26.440 1.00 94.94 204 PRO A N 1
ATOM 1462 C CA . PRO A 1 204 ? 7.541 -8.246 -26.281 1.00 94.94 204 PRO A CA 1
ATOM 1463 C C . PRO A 1 204 ? 6.335 -9.177 -26.466 1.00 94.94 204 PRO A C 1
ATOM 1465 O O . PRO A 1 204 ? 5.192 -8.790 -26.240 1.00 94.94 204 PRO A O 1
ATOM 1468 N N . GLU A 1 205 ? 6.574 -10.436 -26.838 1.00 95.50 205 GLU A N 1
ATOM 1469 C CA . GLU A 1 205 ? 5.493 -11.430 -26.961 1.00 95.50 205 GLU A CA 1
ATOM 1470 C C . GLU A 1 205 ? 4.841 -11.773 -25.614 1.00 95.50 205 GLU A C 1
ATOM 1472 O O . GLU A 1 205 ? 3.679 -12.175 -25.567 1.00 95.50 205 GLU A O 1
ATOM 1477 N N . LYS A 1 206 ? 5.584 -11.605 -24.515 1.00 95.81 206 LYS A N 1
ATOM 1478 C CA . LYS A 1 206 ? 5.154 -11.896 -23.146 1.00 95.81 206 LYS A CA 1
ATOM 1479 C C . LYS A 1 206 ? 5.687 -10.842 -22.179 1.00 95.81 206 LYS A C 1
ATOM 1481 O O . LYS A 1 206 ? 6.758 -10.277 -22.396 1.00 95.81 206 LYS A O 1
ATOM 1486 N N . LEU A 1 207 ? 4.957 -10.604 -21.088 1.00 93.81 207 LEU A N 1
ATOM 1487 C CA . LEU A 1 207 ? 5.353 -9.626 -20.067 1.00 93.81 207 LEU A CA 1
ATOM 1488 C C . LEU A 1 207 ? 6.597 -10.029 -19.269 1.00 93.81 207 LEU A C 1
ATOM 1490 O O . LEU A 1 207 ? 7.327 -9.154 -18.814 1.00 93.81 207 LEU A O 1
ATOM 1494 N N . ASP A 1 208 ? 6.851 -11.326 -19.100 1.00 91.75 208 ASP A N 1
ATOM 1495 C CA . ASP A 1 208 ? 8.031 -11.843 -18.394 1.00 91.75 208 ASP A CA 1
ATOM 1496 C C . ASP A 1 208 ? 9.351 -11.548 -19.131 1.00 91.75 208 ASP A C 1
ATOM 1498 O O . ASP A 1 208 ? 10.419 -11.586 -18.525 1.00 91.75 208 ASP A O 1
ATOM 1502 N N . GLY A 1 209 ? 9.282 -11.175 -20.413 1.00 88.00 209 GLY A N 1
ATOM 1503 C CA . GLY A 1 209 ? 10.417 -10.686 -21.191 1.00 88.00 209 GLY A CA 1
ATOM 1504 C C . GLY A 1 209 ? 10.821 -9.238 -20.888 1.00 88.00 209 GLY A C 1
ATOM 1505 O O . GLY A 1 209 ? 11.804 -8.761 -21.455 1.00 88.00 209 GLY A O 1
ATOM 1506 N N . LEU A 1 210 ? 10.086 -8.513 -20.033 1.00 88.62 210 LEU A N 1
ATOM 1507 C CA . LEU A 1 210 ? 10.412 -7.129 -19.687 1.00 88.62 210 LEU A CA 1
ATOM 1508 C C . LEU A 1 210 ? 11.604 -7.076 -18.714 1.00 88.62 210 LEU A C 1
ATOM 1510 O O . LEU A 1 210 ? 11.486 -7.519 -17.569 1.00 88.62 210 LEU A O 1
ATOM 1514 N N . PRO A 1 211 ? 12.750 -6.488 -19.112 1.00 82.44 211 PRO A N 1
ATOM 1515 C CA . PRO A 1 211 ? 13.921 -6.439 -18.253 1.00 82.44 211 PRO A CA 1
ATOM 1516 C C . PRO A 1 211 ? 13.645 -5.561 -17.035 1.00 82.44 211 PRO A C 1
ATOM 1518 O O . PRO A 1 211 ? 13.196 -4.412 -17.165 1.00 82.44 211 PRO A O 1
ATOM 1521 N N . GLY A 1 212 ? 13.959 -6.103 -15.859 1.00 78.25 212 GLY A N 1
ATOM 1522 C CA . GLY A 1 212 ? 13.836 -5.380 -14.600 1.00 78.25 212 GLY A CA 1
ATOM 1523 C C . GLY A 1 212 ? 12.459 -5.402 -13.959 1.00 78.25 212 GLY A C 1
ATOM 1524 O O . GLY A 1 212 ? 12.244 -4.672 -12.996 1.00 78.25 212 GLY A O 1
ATOM 1525 N N . LEU A 1 213 ? 11.523 -6.182 -14.499 1.00 80.44 213 LEU A N 1
ATOM 1526 C CA . LEU A 1 213 ? 10.195 -6.273 -13.925 1.00 80.44 213 LEU A CA 1
ATOM 1527 C C . LEU A 1 213 ? 10.162 -7.315 -12.802 1.00 80.44 213 LEU A C 1
ATOM 1529 O O . LEU A 1 213 ? 10.542 -8.467 -13.004 1.00 80.44 213 LEU A O 1
ATOM 1533 N N . SER A 1 214 ? 9.677 -6.924 -11.624 1.00 83.00 214 SER A N 1
ATOM 1534 C CA . SER A 1 214 ? 9.440 -7.876 -10.537 1.00 83.00 214 SER A CA 1
ATOM 1535 C C . SER A 1 214 ? 8.340 -8.872 -10.937 1.00 83.00 214 SER A C 1
ATOM 1537 O O . SER A 1 214 ? 7.279 -8.433 -11.397 1.00 83.00 214 SER A O 1
ATOM 1539 N N . PRO A 1 215 ? 8.510 -10.193 -10.712 1.00 85.75 215 PRO A N 1
ATOM 1540 C CA . PRO A 1 215 ? 7.469 -11.191 -10.977 1.00 85.75 215 PRO A CA 1
ATOM 1541 C C . PRO A 1 215 ? 6.131 -10.888 -10.290 1.00 85.75 215 PRO A C 1
ATOM 1543 O O . PRO A 1 215 ? 5.077 -11.287 -10.776 1.00 85.75 215 PRO A O 1
ATOM 1546 N N . LYS A 1 216 ? 6.144 -10.137 -9.181 1.00 82.75 216 LYS A N 1
ATOM 1547 C CA . LYS A 1 216 ? 4.930 -9.726 -8.459 1.00 82.75 216 LYS A CA 1
ATOM 1548 C C . LYS A 1 216 ? 4.052 -8.765 -9.257 1.00 82.75 216 LYS A C 1
ATOM 1550 O O . LYS A 1 216 ? 2.838 -8.778 -9.087 1.00 82.75 216 LYS A O 1
ATOM 1555 N N . LEU A 1 217 ? 4.647 -7.960 -10.139 1.00 87.88 217 LEU A N 1
ATOM 1556 C CA . LEU A 1 217 ? 3.910 -7.050 -11.018 1.00 87.88 217 LEU A CA 1
ATOM 1557 C C . LEU A 1 217 ? 3.184 -7.793 -12.145 1.00 87.88 217 LEU A C 1
ATOM 1559 O O . LEU A 1 217 ? 2.283 -7.226 -12.753 1.00 87.88 217 LEU A O 1
ATOM 1563 N N . LEU A 1 218 ? 3.568 -9.046 -12.415 1.00 94.25 218 LEU A N 1
ATOM 1564 C CA . LEU A 1 218 ? 2.950 -9.885 -13.442 1.00 94.25 218 LEU A CA 1
ATOM 1565 C C . LEU A 1 218 ? 1.660 -10.552 -12.968 1.00 94.25 218 LEU A C 1
ATOM 1567 O O . LEU A 1 218 ? 0.870 -10.985 -13.800 1.00 94.25 218 LEU A O 1
ATOM 1571 N N . ASN A 1 219 ? 1.444 -10.623 -11.656 1.00 94.81 219 ASN A N 1
ATOM 1572 C CA . ASN A 1 219 ? 0.212 -11.124 -11.067 1.00 94.81 219 ASN A CA 1
ATOM 1573 C C . ASN A 1 219 ? -0.624 -9.952 -10.554 1.00 94.81 219 ASN A C 1
ATOM 1575 O O . ASN A 1 219 ? -0.092 -8.924 -10.134 1.00 94.81 219 ASN A O 1
ATOM 1579 N N . ASP A 1 220 ? -1.939 -10.101 -10.555 1.00 94.31 220 ASP A N 1
ATOM 1580 C CA . ASP A 1 220 ? -2.844 -9.193 -9.870 1.00 94.31 220 ASP A CA 1
ATOM 1581 C C . ASP A 1 220 ? -2.880 -9.479 -8.350 1.00 94.31 220 ASP A C 1
ATOM 1583 O O . ASP A 1 220 ? -2.284 -10.452 -7.869 1.00 94.31 220 ASP A O 1
ATOM 1587 N N . PRO A 1 221 ? -3.527 -8.621 -7.545 1.00 90.38 221 PRO A N 1
ATOM 1588 C CA . PRO A 1 221 ? -3.642 -8.810 -6.096 1.00 90.38 221 PRO A CA 1
ATOM 1589 C C . PRO A 1 221 ? -4.438 -10.053 -5.680 1.00 90.38 221 PRO A C 1
ATOM 1591 O O . PRO A 1 221 ? -4.344 -10.482 -4.532 1.00 90.38 221 PRO A O 1
ATOM 1594 N N . TRP A 1 222 ? -5.185 -10.668 -6.601 1.00 93.94 222 TRP A N 1
ATOM 1595 C CA . TRP A 1 222 ? -5.893 -11.932 -6.379 1.00 93.94 222 TRP A CA 1
ATOM 1596 C C . TRP A 1 222 ? -5.015 -13.158 -6.669 1.00 93.94 222 TRP A C 1
ATOM 1598 O O . TRP A 1 222 ? -5.460 -14.301 -6.499 1.00 93.94 222 TRP A O 1
ATOM 1608 N N . GLY A 1 223 ? -3.756 -12.937 -7.054 1.00 93.50 223 GLY A N 1
ATOM 1609 C CA . GLY A 1 223 ? -2.772 -13.975 -7.343 1.00 93.50 223 GLY A CA 1
ATOM 1610 C C . GLY A 1 223 ? -2.922 -14.588 -8.733 1.00 93.50 223 GLY A C 1
ATOM 1611 O O . GLY A 1 223 ? -2.346 -15.646 -8.986 1.00 93.50 223 GLY A O 1
ATOM 1612 N N . THR A 1 224 ? -3.692 -13.960 -9.621 1.00 96.25 224 THR A N 1
ATOM 1613 C CA . THR A 1 224 ? -3.871 -14.412 -11.003 1.00 96.25 224 THR A CA 1
ATOM 1614 C C . THR A 1 224 ? -2.895 -13.666 -11.912 1.00 96.25 224 THR A C 1
ATOM 1616 O O . THR A 1 224 ? -2.747 -12.454 -11.765 1.00 96.25 224 THR A O 1
ATOM 1619 N N . PRO A 1 225 ? -2.220 -14.327 -12.866 1.00 97.06 225 PRO A N 1
ATOM 1620 C CA . PRO A 1 225 ? -1.411 -13.626 -13.858 1.00 97.06 225 PRO A CA 1
ATOM 1621 C C . PRO A 1 225 ? -2.240 -12.614 -14.656 1.00 97.06 225 PRO A C 1
ATOM 1623 O O . PRO A 1 225 ? -3.349 -12.923 -15.096 1.00 97.06 225 PRO A O 1
ATOM 1626 N N . LEU A 1 226 ? -1.688 -11.422 -14.883 1.00 97.12 226 LEU A N 1
ATOM 1627 C CA . LEU A 1 226 ? -2.290 -10.423 -15.758 1.00 97.12 226 LEU A CA 1
ATOM 1628 C C . LEU A 1 226 ? -2.348 -10.953 -17.192 1.00 97.12 226 LEU A C 1
ATOM 1630 O O . LEU A 1 226 ? -1.374 -11.480 -17.736 1.00 97.12 226 LEU A O 1
ATOM 1634 N N . VAL A 1 227 ? -3.499 -10.771 -17.830 1.00 97.44 227 VAL A N 1
ATOM 1635 C CA . VAL A 1 227 ? -3.712 -11.137 -19.225 1.00 97.44 227 VAL A CA 1
ATOM 1636 C C . VAL A 1 227 ? -3.142 -10.032 -20.101 1.00 97.44 227 VAL A C 1
ATOM 1638 O O . VAL A 1 227 ? -3.694 -8.936 -20.196 1.00 97.44 227 VAL A O 1
ATOM 1641 N N . TYR A 1 228 ? -2.028 -10.341 -20.750 1.00 97.12 228 TYR A N 1
ATOM 1642 C CA . TYR A 1 228 ? -1.403 -9.499 -21.757 1.00 97.12 228 TYR A CA 1
ATOM 1643 C C . TYR A 1 228 ? -1.754 -9.999 -23.152 1.00 97.12 228 TYR A C 1
ATOM 1645 O O . TYR A 1 228 ? -1.656 -11.191 -23.444 1.00 97.12 228 TYR A O 1
ATOM 1653 N N . THR A 1 229 ? -2.155 -9.092 -24.034 1.00 96.69 229 THR A N 1
ATOM 1654 C CA . THR A 1 229 ? -2.387 -9.414 -25.443 1.00 96.69 229 THR A CA 1
ATOM 1655 C C . THR A 1 229 ? -1.736 -8.355 -26.308 1.00 96.69 229 THR A C 1
ATOM 1657 O O . THR A 1 229 ? -2.145 -7.195 -26.300 1.00 96.69 229 THR A O 1
ATOM 1660 N N . ARG A 1 230 ? -0.710 -8.765 -27.054 1.00 95.69 230 ARG A N 1
ATOM 1661 C CA . ARG A 1 230 ? -0.070 -7.958 -28.093 1.00 95.69 230 ARG A CA 1
ATOM 1662 C C . ARG A 1 230 ? -0.913 -8.025 -29.366 1.00 95.69 230 ARG A C 1
ATOM 1664 O O . ARG A 1 230 ? -1.343 -9.107 -29.763 1.00 95.69 230 ARG A O 1
ATOM 1671 N N . ALA A 1 231 ? -1.149 -6.888 -30.010 1.00 94.94 231 ALA A N 1
ATOM 1672 C CA . ALA A 1 231 ? -1.826 -6.859 -31.300 1.00 94.94 231 ALA A CA 1
ATOM 1673 C C . ALA A 1 231 ? -0.887 -7.268 -32.447 1.00 94.94 231 ALA A C 1
ATOM 1675 O O . ALA A 1 231 ? 0.337 -7.214 -32.330 1.00 94.94 231 ALA A O 1
ATOM 1676 N N . ALA A 1 232 ? -1.470 -7.635 -33.591 1.00 93.88 232 ALA A N 1
ATOM 1677 C CA . ALA A 1 232 ? -0.721 -8.063 -34.776 1.00 93.88 232 ALA A CA 1
ATOM 1678 C C . ALA A 1 232 ? 0.191 -6.969 -35.365 1.00 93.88 232 ALA A C 1
ATOM 1680 O O . ALA A 1 232 ? 1.139 -7.284 -36.076 1.00 93.88 232 ALA A O 1
ATOM 1681 N N . ASP A 1 233 ? -0.083 -5.696 -35.067 1.00 91.44 233 ASP A N 1
ATOM 1682 C CA . ASP A 1 233 ? 0.744 -4.560 -3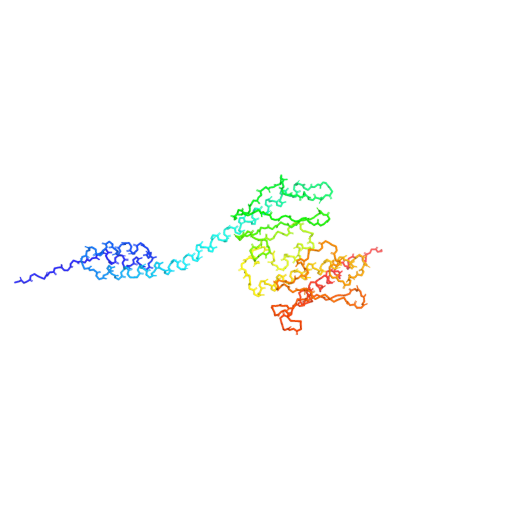5.489 1.00 91.44 233 ASP A CA 1
ATOM 1683 C C . ASP A 1 233 ? 2.066 -4.443 -34.712 1.00 91.44 233 ASP A C 1
ATOM 1685 O O . ASP A 1 233 ? 2.924 -3.645 -35.080 1.00 91.44 233 ASP A O 1
ATOM 1689 N N . GLY A 1 234 ? 2.213 -5.202 -33.622 1.00 92.31 234 GLY A N 1
ATOM 1690 C CA . GLY A 1 234 ? 3.361 -5.167 -32.730 1.00 92.31 234 GLY A CA 1
ATOM 1691 C C . GLY A 1 234 ? 3.496 -3.911 -31.864 1.00 92.31 234 GLY A C 1
ATOM 1692 O O . GLY A 1 234 ? 4.403 -3.860 -31.032 1.00 92.31 234 GLY A O 1
ATOM 1693 N N . LYS A 1 235 ? 2.590 -2.943 -32.034 1.00 89.00 235 LYS A N 1
ATOM 1694 C CA . LYS A 1 235 ? 2.645 -1.566 -31.521 1.00 89.00 235 LYS A CA 1
ATOM 1695 C C . LYS A 1 235 ? 1.463 -1.187 -30.647 1.00 89.00 235 LYS A C 1
ATOM 1697 O O . LYS A 1 235 ? 1.449 -0.086 -30.099 1.00 89.00 235 LYS A O 1
ATOM 1702 N N . THR A 1 236 ? 0.484 -2.071 -30.505 1.00 91.94 236 THR A N 1
ATOM 1703 C CA . THR A 1 236 ? -0.605 -1.934 -29.542 1.00 91.94 236 THR A CA 1
ATOM 1704 C C . THR A 1 236 ? -0.703 -3.174 -28.657 1.00 91.94 236 THR A C 1
ATOM 1706 O O . THR A 1 236 ? -0.261 -4.272 -29.011 1.00 91.94 236 THR A O 1
ATOM 1709 N N . PHE A 1 237 ? -1.232 -2.985 -27.450 1.00 95.12 237 PHE A N 1
ATOM 1710 C CA . PHE A 1 237 ? -1.439 -4.059 -26.487 1.00 95.12 237 PHE A CA 1
ATOM 1711 C C . PHE A 1 237 ? -2.666 -3.786 -25.616 1.00 95.12 237 PHE A C 1
ATOM 1713 O O . PHE A 1 237 ? -3.140 -2.653 -25.522 1.00 95.12 237 PHE A O 1
ATOM 1720 N N . SER A 1 238 ? -3.149 -4.825 -24.943 1.00 94.75 238 SER A N 1
ATOM 1721 C CA . SER A 1 238 ? -4.095 -4.717 -23.834 1.00 94.75 238 SER A CA 1
ATOM 1722 C C . SER A 1 238 ? -3.567 -5.453 -22.608 1.00 94.75 238 SER A C 1
ATOM 1724 O O . SER A 1 238 ? -2.967 -6.524 -22.736 1.00 94.75 238 SER A O 1
ATOM 1726 N N . LEU A 1 239 ? -3.821 -4.887 -21.429 1.00 96.56 239 LEU A N 1
ATOM 1727 C CA . LEU A 1 239 ? -3.609 -5.526 -20.135 1.00 96.56 239 LEU A CA 1
ATOM 1728 C C . LEU A 1 239 ? -4.955 -5.686 -19.435 1.00 96.56 239 LEU A C 1
ATOM 1730 O O . LEU A 1 239 ? -5.779 -4.773 -19.458 1.00 96.56 239 LEU A O 1
ATOM 1734 N N . ARG A 1 240 ? -5.174 -6.839 -18.810 1.00 97.19 240 ARG A N 1
ATOM 1735 C CA . ARG A 1 240 ? -6.396 -7.115 -18.055 1.00 97.19 240 ARG A CA 1
ATOM 1736 C C . ARG A 1 240 ? -6.098 -7.947 -16.811 1.00 97.19 240 ARG A C 1
ATOM 1738 O O . ARG A 1 240 ? -5.278 -8.859 -16.867 1.00 97.19 240 ARG A O 1
ATOM 1745 N N . SER A 1 241 ? -6.784 -7.658 -15.711 1.00 97.19 241 SER A N 1
ATOM 1746 C CA . SER A 1 241 ? -6.882 -8.550 -14.549 1.00 97.19 241 SER A CA 1
ATOM 1747 C C . SER A 1 241 ? -8.206 -9.312 -14.603 1.00 97.19 241 SER A C 1
ATOM 1749 O O . SER A 1 241 ? -9.219 -8.718 -14.969 1.00 97.19 241 SER A O 1
ATOM 1751 N N . ASN A 1 242 ? -8.192 -10.594 -14.218 1.00 97.25 242 ASN A N 1
ATOM 1752 C CA . ASN A 1 242 ? -9.396 -11.439 -14.143 1.00 97.25 242 ASN A CA 1
ATOM 1753 C C . ASN A 1 242 ? -10.224 -11.188 -12.865 1.00 97.25 242 ASN A C 1
ATOM 1755 O O . ASN A 1 242 ? -11.040 -12.020 -12.485 1.00 97.25 242 ASN A O 1
ATOM 1759 N N . GLY A 1 243 ? -9.934 -10.107 -12.138 1.00 95.56 243 GLY A N 1
ATOM 1760 C CA . GLY A 1 243 ? -10.702 -9.702 -10.972 1.00 95.56 243 GLY A CA 1
ATOM 1761 C C . GLY A 1 243 ? -10.689 -10.695 -9.795 1.00 95.56 243 GLY A C 1
ATOM 1762 O O . GLY A 1 243 ? -9.932 -11.674 -9.764 1.00 95.56 243 GLY A O 1
ATOM 1763 N N . PRO A 1 244 ? -11.521 -10.421 -8.775 1.00 95.88 244 PRO A N 1
ATOM 1764 C CA . PRO A 1 244 ? -11.714 -11.282 -7.614 1.00 95.88 244 PRO A CA 1
ATOM 1765 C C . PRO A 1 244 ? -12.121 -12.729 -7.907 1.00 95.88 244 PRO A C 1
ATOM 1767 O O . PRO A 1 244 ? -11.747 -13.617 -7.134 1.00 95.88 244 PRO A O 1
ATOM 1770 N N . ASP A 1 245 ? -12.916 -12.983 -8.949 1.00 96.06 245 ASP A N 1
ATOM 1771 C CA . ASP A 1 245 ? -13.398 -14.334 -9.261 1.00 96.06 245 ASP A CA 1
ATOM 1772 C C . ASP A 1 245 ? -12.380 -15.198 -10.028 1.00 96.06 245 ASP A C 1
ATOM 1774 O O . ASP A 1 245 ? -12.514 -16.428 -10.066 1.00 96.06 245 ASP A O 1
ATOM 1778 N N . LYS A 1 246 ? -11.310 -14.566 -10.532 1.00 96.88 246 LYS A N 1
ATOM 1779 C CA . LYS A 1 246 ? -10.190 -15.168 -11.269 1.00 96.88 246 LYS A CA 1
ATOM 1780 C C . LYS A 1 246 ? -10.598 -15.818 -12.593 1.00 96.88 246 LYS A C 1
ATOM 1782 O O . LYS A 1 246 ? -9.791 -16.547 -13.183 1.00 96.88 246 LYS A O 1
ATOM 1787 N N . GLN A 1 247 ? -11.819 -15.588 -13.066 1.00 97.25 247 GLN A N 1
ATOM 1788 C CA . GLN A 1 247 ? -12.343 -16.158 -14.299 1.00 97.25 247 GLN A CA 1
ATOM 1789 C C . GLN A 1 247 ? -12.260 -15.120 -15.419 1.00 97.25 247 GLN A C 1
ATOM 1791 O O . GLN A 1 247 ? -12.745 -14.013 -15.271 1.00 97.25 247 GLN A O 1
ATOM 1796 N N . PRO A 1 248 ? -11.663 -15.444 -16.575 1.00 96.50 248 PRO A N 1
ATOM 1797 C CA . PRO A 1 248 ? -11.573 -14.477 -17.659 1.00 96.50 248 PRO A CA 1
ATOM 1798 C C . PRO A 1 248 ? -12.947 -14.226 -18.297 1.00 96.50 248 PRO A C 1
ATOM 1800 O O . PRO A 1 248 ? -13.656 -15.168 -18.651 1.00 96.50 248 PRO A O 1
ATOM 1803 N N . GLY A 1 249 ? -13.255 -12.960 -18.583 1.00 94.44 249 GLY A N 1
ATOM 1804 C CA . GLY A 1 249 ? -14.461 -12.556 -19.312 1.00 94.44 249 GLY A CA 1
ATOM 1805 C C . GLY A 1 249 ? -15.690 -12.341 -18.431 1.00 94.44 249 GLY A C 1
ATOM 1806 O O . GLY A 1 249 ? -16.808 -12.330 -18.951 1.00 94.44 249 GLY A O 1
ATOM 1807 N N . THR A 1 250 ? -15.500 -12.192 -17.124 1.00 96.50 250 THR A N 1
ATOM 1808 C CA . THR A 1 250 ? -16.559 -11.907 -16.154 1.00 96.50 250 THR A CA 1
ATOM 1809 C C . THR A 1 250 ? -16.716 -10.401 -15.935 1.00 96.50 250 THR A C 1
ATOM 1811 O O . THR A 1 250 ? -16.010 -9.576 -16.518 1.00 96.50 250 THR A O 1
ATOM 1814 N N . ALA A 1 251 ? -17.736 -10.011 -15.168 1.00 95.75 251 ALA A N 1
ATOM 1815 C CA . ALA A 1 251 ? -18.090 -8.602 -14.981 1.00 95.75 251 ALA A CA 1
ATOM 1816 C C . ALA A 1 251 ? -17.109 -7.835 -14.075 1.00 95.75 251 ALA A C 1
ATOM 1818 O O . ALA A 1 251 ? -17.152 -6.607 -14.047 1.00 95.75 251 ALA A O 1
ATOM 1819 N N . ASP A 1 252 ? -16.270 -8.543 -13.322 1.00 94.31 252 ASP A N 1
ATOM 1820 C CA . ASP A 1 252 ? -15.250 -7.998 -12.428 1.00 94.31 252 ASP A CA 1
ATOM 1821 C C . ASP A 1 252 ? -13.847 -7.946 -13.055 1.00 94.31 252 ASP A C 1
ATOM 1823 O O . ASP A 1 252 ? -12.908 -7.495 -12.395 1.00 94.31 252 ASP A O 1
ATOM 1827 N N . ASP A 1 253 ? -13.714 -8.323 -14.331 1.00 96.06 253 ASP A N 1
ATOM 1828 C CA . ASP A 1 253 ? -12.517 -8.069 -15.129 1.00 96.06 253 ASP A CA 1
ATOM 1829 C C . ASP A 1 253 ? -12.180 -6.568 -15.151 1.00 96.06 253 ASP A C 1
ATOM 1831 O O . ASP A 1 253 ? -13.026 -5.715 -15.437 1.00 96.06 253 ASP A O 1
ATOM 1835 N N . ILE A 1 254 ? -10.903 -6.241 -14.949 1.00 95.00 254 ILE A N 1
ATOM 1836 C CA . ILE A 1 254 ? -10.413 -4.859 -14.993 1.00 95.00 254 ILE A CA 1
ATOM 1837 C C . ILE A 1 254 ? -9.498 -4.699 -16.204 1.00 95.00 254 ILE A C 1
ATOM 1839 O O . ILE A 1 254 ? -8.425 -5.298 -16.255 1.00 95.00 254 ILE A O 1
ATOM 1843 N N . ASP A 1 255 ? -9.911 -3.885 -17.178 1.00 94.94 255 ASP A N 1
ATOM 1844 C CA . ASP A 1 255 ? -9.147 -3.602 -18.401 1.00 94.94 255 ASP A CA 1
ATOM 1845 C C . ASP A 1 255 ? -8.316 -2.325 -18.229 1.00 94.94 255 ASP A C 1
ATOM 1847 O O . ASP A 1 255 ? -8.836 -1.273 -17.840 1.00 94.94 255 ASP A O 1
ATOM 1851 N N . SER A 1 256 ? -7.028 -2.387 -18.567 1.00 92.00 256 SER A N 1
ATOM 1852 C CA . SER A 1 256 ? -6.126 -1.244 -18.462 1.00 92.00 256 SER A CA 1
ATOM 1853 C C . SER A 1 256 ? -6.625 -0.044 -19.253 1.00 92.00 256 SER A C 1
ATOM 1855 O O . SER A 1 256 ? -6.421 1.072 -18.805 1.00 92.00 256 SER A O 1
ATOM 1857 N N . ARG A 1 257 ? -7.340 -0.226 -20.368 1.00 88.56 257 ARG A N 1
ATOM 1858 C CA . ARG A 1 257 ? -7.894 0.876 -21.173 1.00 88.56 257 ARG A CA 1
ATOM 1859 C C . ARG A 1 257 ? -8.942 1.689 -20.424 1.00 88.56 257 ARG A C 1
ATOM 1861 O O . ARG A 1 257 ? -9.084 2.877 -20.701 1.00 88.56 257 ARG A O 1
ATOM 1868 N N . GLN A 1 258 ? -9.660 1.084 -19.476 1.00 85.12 258 GLN A N 1
ATOM 1869 C CA . GLN A 1 258 ? -10.596 1.819 -18.619 1.00 85.12 258 GLN A CA 1
ATOM 1870 C C . GLN A 1 258 ? -9.849 2.751 -17.655 1.00 85.12 258 GLN A C 1
ATOM 1872 O O . GLN A 1 258 ? -10.356 3.811 -17.308 1.00 85.12 258 GLN A O 1
ATOM 1877 N N . ILE A 1 259 ? -8.624 2.378 -17.279 1.00 79.75 259 ILE A N 1
ATOM 1878 C CA . ILE A 1 259 ? -7.778 3.104 -16.326 1.00 79.75 259 ILE A CA 1
ATOM 1879 C C . ILE A 1 259 ? -6.901 4.130 -17.050 1.00 79.75 259 ILE A C 1
ATOM 1881 O O . ILE A 1 259 ? -6.827 5.296 -16.671 1.00 79.75 259 ILE A O 1
ATOM 1885 N N . THR A 1 260 ? -6.241 3.712 -18.127 1.00 77.62 260 THR A N 1
ATOM 1886 C CA . THR A 1 260 ? -5.236 4.493 -18.851 1.00 77.62 260 THR A CA 1
ATOM 1887 C C . THR A 1 260 ? -5.817 5.273 -20.023 1.00 77.62 260 THR A C 1
ATOM 1889 O O . THR A 1 260 ? -5.173 6.202 -20.498 1.00 77.62 260 THR A O 1
ATOM 1892 N N . GLY A 1 261 ? -7.040 4.981 -20.478 1.00 76.75 261 GLY A N 1
ATOM 1893 C CA . GLY A 1 261 ? -7.651 5.681 -21.612 1.00 76.75 261 GLY A CA 1
ATOM 1894 C C . GLY A 1 261 ? -7.854 7.181 -21.365 1.00 76.75 261 GLY A C 1
ATOM 1895 O O . GLY A 1 261 ? -7.771 7.993 -22.286 1.00 76.75 261 GLY A O 1
ATOM 1896 N N . GLU A 1 262 ? -8.088 7.592 -20.118 1.00 69.75 262 GLU A N 1
ATOM 1897 C CA . GLU A 1 262 ? -8.051 9.003 -19.699 1.00 69.75 262 GLU A CA 1
ATOM 1898 C C . GLU A 1 262 ? -6.641 9.595 -19.866 1.00 69.75 262 GLU A C 1
ATOM 1900 O O . GLU A 1 262 ? -6.475 10.662 -20.462 1.00 69.75 262 GLU A O 1
ATOM 1905 N N . PHE A 1 263 ? -5.622 8.866 -19.407 1.00 67.00 263 PHE A N 1
ATOM 1906 C CA . PHE A 1 263 ? -4.222 9.280 -19.451 1.00 67.00 263 PHE A CA 1
ATOM 1907 C C . PHE A 1 263 ? -3.694 9.408 -20.884 1.00 67.00 263 PHE A C 1
ATOM 1909 O O . PHE A 1 263 ? -3.070 10.411 -21.230 1.00 67.00 263 PHE A O 1
ATOM 1916 N N . GLU A 1 264 ? -3.989 8.446 -21.758 1.00 71.81 264 GLU A N 1
ATOM 1917 C CA . GLU A 1 264 ? -3.597 8.507 -23.168 1.00 71.81 264 GLU A CA 1
ATOM 1918 C C . GLU A 1 264 ? -4.252 9.689 -23.887 1.00 71.81 264 GLU A C 1
ATOM 1920 O O . GLU A 1 264 ? -3.583 10.412 -24.631 1.00 71.81 264 GLU A O 1
ATOM 1925 N N . ARG A 1 265 ? -5.537 9.954 -23.610 1.00 74.62 265 ARG A N 1
ATOM 1926 C CA . ARG A 1 265 ? -6.238 11.135 -24.137 1.00 74.62 265 ARG A CA 1
ATOM 1927 C C . ARG A 1 265 ? -5.603 12.431 -23.634 1.00 74.62 265 ARG A C 1
ATOM 1929 O O . ARG A 1 265 ? -5.412 13.354 -24.428 1.00 74.62 265 ARG A O 1
ATOM 1936 N N . ALA A 1 266 ? -5.240 12.507 -22.354 1.00 69.44 266 ALA A N 1
ATOM 1937 C CA . ALA A 1 266 ? -4.541 13.659 -21.788 1.00 69.44 266 ALA A CA 1
ATOM 1938 C C . ALA A 1 266 ? -3.159 13.865 -22.436 1.00 69.44 266 ALA A C 1
ATOM 1940 O O . ALA A 1 266 ? -2.829 14.978 -22.851 1.00 69.44 266 ALA A O 1
ATOM 1941 N N . ARG A 1 267 ? -2.384 12.791 -22.619 1.00 68.81 267 ARG A N 1
ATOM 1942 C CA . ARG A 1 267 ? -1.061 12.823 -23.260 1.00 68.81 267 ARG A CA 1
ATOM 1943 C C . ARG A 1 267 ? -1.136 13.246 -24.728 1.00 68.81 267 ARG A C 1
ATOM 1945 O O . ARG A 1 267 ? -0.315 14.042 -25.183 1.00 68.81 267 ARG A O 1
ATOM 1952 N N . ALA A 1 268 ? -2.134 12.755 -25.463 1.00 73.44 268 ALA A N 1
ATOM 1953 C CA . ALA A 1 268 ? -2.384 13.155 -26.844 1.00 73.44 268 ALA A CA 1
ATOM 1954 C C . ALA A 1 268 ? -2.711 14.655 -26.952 1.00 73.44 268 ALA A C 1
ATOM 1956 O O . ALA A 1 268 ? -2.142 15.343 -27.799 1.00 73.44 268 ALA A O 1
ATOM 1957 N N . ARG A 1 269 ? -3.558 15.182 -26.053 1.00 76.12 269 ARG A N 1
ATOM 1958 C CA . ARG A 1 269 ? -3.863 16.623 -25.978 1.00 76.12 269 ARG A CA 1
ATOM 1959 C C . ARG A 1 269 ? -2.623 17.454 -25.656 1.00 76.12 269 ARG A C 1
ATOM 1961 O O . ARG A 1 269 ? -2.377 18.446 -26.334 1.00 76.12 269 ARG A O 1
ATOM 1968 N N . ALA A 1 270 ? -1.816 17.026 -24.682 1.00 70.88 270 ALA A N 1
ATOM 1969 C CA . ALA A 1 270 ? -0.575 17.711 -24.327 1.00 70.88 270 ALA A CA 1
ATOM 1970 C C . ALA A 1 270 ? 0.362 17.830 -25.541 1.00 70.88 270 ALA A C 1
ATOM 1972 O O . ALA A 1 270 ? 0.785 18.933 -25.876 1.00 70.88 270 ALA A O 1
ATOM 1973 N N . ARG A 1 271 ? 0.588 16.735 -26.284 1.00 74.00 271 ARG A N 1
ATOM 1974 C CA . ARG A 1 271 ? 1.401 16.749 -27.516 1.00 74.00 271 ARG A CA 1
ATOM 1975 C C . ARG A 1 271 ? 0.865 17.714 -28.576 1.00 74.00 271 ARG A C 1
ATOM 1977 O O . ARG A 1 271 ? 1.653 18.426 -29.191 1.00 74.00 271 ARG A O 1
ATOM 1984 N N . GLN A 1 272 ? -0.455 17.767 -28.767 1.00 82.12 272 GLN A N 1
ATOM 1985 C CA . GLN A 1 272 ? -1.076 18.727 -29.685 1.00 82.12 272 GLN A CA 1
ATOM 1986 C C . GLN A 1 272 ? -0.814 20.171 -29.246 1.00 82.12 272 GLN A C 1
ATOM 1988 O O . GLN A 1 272 ? -0.478 21.000 -30.082 1.00 82.12 272 GLN A O 1
ATOM 1993 N N . THR A 1 273 ? -0.894 20.472 -27.948 1.00 78.25 273 THR A N 1
ATOM 1994 C CA . THR A 1 273 ? -0.613 21.825 -27.439 1.00 78.25 273 THR A CA 1
ATOM 1995 C C . THR A 1 273 ? 0.870 22.199 -27.494 1.00 78.25 273 THR A C 1
ATOM 1997 O O . THR A 1 273 ? 1.194 23.339 -27.814 1.00 78.25 273 THR A O 1
ATOM 2000 N N . SER A 1 274 ? 1.785 21.252 -27.254 1.00 76.25 274 SER A N 1
ATOM 2001 C CA . SER A 1 274 ? 3.236 21.486 -27.324 1.00 76.25 274 SER A CA 1
ATOM 2002 C C . SER A 1 274 ? 3.738 21.658 -28.762 1.00 76.25 274 SER A C 1
ATOM 2004 O O . SER A 1 274 ? 4.703 22.380 -28.996 1.00 76.25 274 SER A O 1
ATOM 2006 N N . GLY A 1 275 ? 3.085 21.012 -29.735 1.00 65.44 275 GLY A N 1
ATOM 2007 C CA . GLY A 1 275 ? 3.460 21.059 -31.152 1.00 65.44 275 GLY A CA 1
ATOM 2008 C C . GLY A 1 275 ? 3.076 22.346 -31.894 1.00 65.44 275 GLY A C 1
ATOM 2009 O O . GLY A 1 275 ? 3.521 22.541 -33.020 1.00 65.44 275 GLY A O 1
ATOM 2010 N N . VAL A 1 276 ? 2.284 23.240 -31.290 1.00 55.53 276 VAL A N 1
ATOM 2011 C CA . VAL A 1 276 ? 1.772 24.461 -31.953 1.00 55.53 276 VAL A CA 1
ATOM 2012 C C . VAL A 1 276 ? 2.740 25.660 -31.857 1.00 55.53 276 VAL A C 1
ATOM 2014 O O . VAL A 1 276 ? 2.527 26.671 -32.516 1.00 55.53 276 VAL A O 1
ATOM 2017 N N . GLY A 1 277 ? 3.855 25.559 -31.121 1.00 53.91 277 GLY A N 1
ATOM 2018 C CA . GLY A 1 277 ? 4.815 26.667 -30.954 1.00 53.91 277 GLY A CA 1
ATOM 2019 C C . GLY A 1 277 ? 6.041 26.684 -31.883 1.00 53.91 277 GLY A C 1
ATOM 2020 O O . GLY A 1 277 ? 6.797 27.648 -31.850 1.00 53.91 277 GLY A O 1
ATOM 2021 N N . GLY A 1 278 ? 6.286 25.637 -32.682 1.00 53.06 278 GLY A N 1
ATOM 2022 C CA . GLY A 1 278 ? 7.564 25.456 -33.400 1.00 53.06 278 GLY A CA 1
ATOM 2023 C C . GLY A 1 278 ? 7.606 25.901 -34.868 1.00 53.06 278 GLY A C 1
ATOM 2024 O O . GLY A 1 278 ? 8.662 25.824 -35.489 1.00 53.06 278 GLY A O 1
ATOM 2025 N N . GLY A 1 279 ? 6.484 26.334 -35.448 1.00 60.62 279 GLY A N 1
ATOM 2026 C CA . GLY A 1 279 ? 6.375 26.653 -36.876 1.00 60.62 279 GLY A CA 1
ATOM 2027 C C . GLY A 1 279 ? 5.987 28.106 -37.117 1.00 60.62 279 GLY A C 1
ATOM 2028 O O . GLY A 1 279 ? 4.835 28.382 -37.430 1.00 60.62 279 GLY A O 1
ATOM 2029 N N . GLY A 1 280 ? 6.922 29.041 -36.952 1.00 55.94 280 GLY A N 1
ATOM 2030 C CA . GLY A 1 280 ? 6.630 30.462 -37.153 1.00 55.94 280 GLY A CA 1
ATOM 2031 C C . GLY A 1 280 ? 7.842 31.371 -36.995 1.00 55.94 280 GLY A C 1
ATOM 2032 O O . GLY A 1 280 ? 7.816 32.284 -36.180 1.00 55.94 280 GLY A O 1
ATOM 2033 N N . GLY A 1 281 ? 8.904 31.106 -37.750 1.00 54.25 281 GLY A N 1
ATOM 2034 C CA . GLY A 1 281 ? 10.072 31.978 -37.848 1.00 54.25 281 GLY A CA 1
ATOM 2035 C C . GLY A 1 281 ? 10.818 31.715 -39.150 1.00 54.25 281 GLY A C 1
ATOM 2036 O O . GLY A 1 281 ? 11.880 31.103 -39.126 1.00 54.25 281 GLY A O 1
ATOM 2037 N N . ASN A 1 282 ? 10.207 32.119 -40.266 1.00 60.38 282 ASN A N 1
ATOM 2038 C CA . ASN A 1 282 ? 10.909 32.454 -41.507 1.00 60.38 282 ASN A CA 1
ATOM 2039 C C . ASN A 1 282 ? 11.043 33.975 -41.573 1.00 60.38 282 ASN A C 1
ATOM 2041 O O . ASN A 1 282 ? 10.061 34.643 -41.173 1.00 60.38 282 ASN A O 1
#

Sequence (282 aa):
MFEEPRSQSNTLGLVGFILAFCLSPIGLILSLIAMFKAPRGFAIAGVVVGLVGTALWVVVGGGIFFFAGVALKAKQVSDQLTMVQSALESAKTPDGAYPSDLSGVAAGADPWGNPLVYERTPDTKGYLLTSTGPDGKIDTADDIPTTEGLPADVNMALAIMGISGDFAGSMGGDKAGQAVQAGSRMLLLTLRLGAINENGADYPEKLDGLPGLSPKLLNDPWGTPLVYTRAADGKTFSLRSNGPDKQPGTADDIDSRQITGEFERARARARQTSGVGGGGGN